Protein AF-A0A2M7DQ20-F1 (afdb_monomer)

Nearest PDB structures (foldseek):
  7ttw-assembly1_L  TM=8.457E-01  e=3.439E-21  Staphylococcus aureus
  7oic-assembly1_E  TM=9.222E-01  e=1.335E-16  Homo sapiens
  7nqh-assembly1_BE  TM=9.007E-01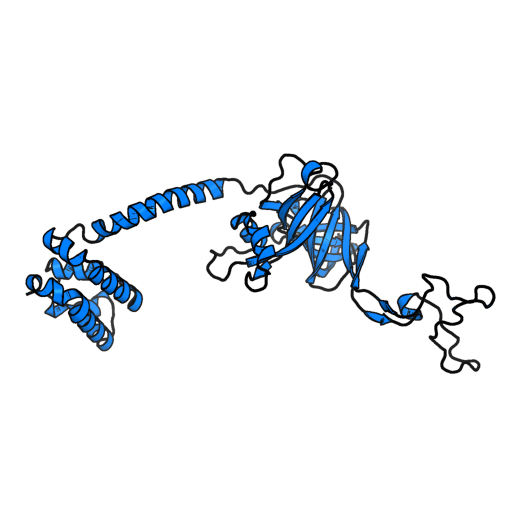  e=4.485E-17  Sus scrofa
  6ydp-assembly1_BE  TM=8.427E-01  e=3.177E-17  Sus scrofa
  4ce4-assembly1_E  TM=8.792E-01  e=5.328E-17  Sus scrofa domesticus

Organism: NCBI:txid1974560

Foldseek 3Di:
DAKWKWFWAAWDWDDDDPDIFIWTKIQTWQKFFLDFDDCVPRVAGKTKIFAEKDFPVVDDPVVVVSRVVADLVLQCVGHPDPDDPPDGRIGTDDIDMDGDPDDDPPDDGSWTFFLVQDDAFFWKKKKFFADWDFWFALCVAPVDQADDPDDPDDPGRRPPPDQDDPVVVDGDPPGRGIGTDTRDIDMDGGWTFHDADGVSRMTIIGDDHGDDGRTMMMMDGDDDTDIDDPPCPVVVVVVCVVVVVVVVVVCVVVVLQPLLVPDDPVVSVLCSPPQNVVLQVVLCVVVVDDVSVVVSCLLVVVDQLVCQLVCCCPVVVDDSVVSVVSNVSCVVRPCVSVVVSRD

pLDDT: mean 80.85, std 18.19, range [28.86, 97.88]

Mean predicted aligned error: 16.69 Å

Solvent-accessible surface area (backbone atoms only — not comparable to full-atom values): 19659 Å² total; per-residue (Å²): 92,26,70,50,48,28,30,33,56,51,77,51,73,46,74,60,84,95,43,79,43,52,24,26,39,25,43,27,39,40,24,26,30,62,42,78,42,42,51,89,86,67,73,42,42,31,41,29,36,26,37,54,69,33,54,48,92,81,51,58,68,70,60,52,62,63,51,64,79,31,49,70,65,38,48,37,64,35,56,74,53,100,58,77,96,79,75,72,65,60,39,69,58,41,77,49,75,45,79,45,98,73,81,66,88,86,71,55,70,30,29,34,37,48,49,79,44,60,59,78,63,40,57,27,34,40,33,14,44,27,57,65,64,51,74,31,53,33,41,80,69,70,66,48,88,49,48,66,82,57,92,86,57,70,100,45,43,66,50,81,72,85,76,67,60,72,90,78,73,56,68,62,86,90,62,93,62,61,41,76,35,60,57,47,82,42,71,50,69,79,30,37,30,73,45,77,41,65,96,78,18,34,38,29,31,48,44,89,71,59,36,52,72,68,33,63,32,43,39,37,31,77,52,70,66,49,68,52,71,77,61,61,66,61,50,52,56,44,49,53,44,49,56,47,39,60,50,41,57,58,40,53,72,47,53,72,67,59,81,55,66,92,54,59,70,75,56,47,62,61,54,64,34,72,68,42,50,49,46,51,51,54,51,24,68,74,67,74,47,74,55,66,65,52,54,50,36,41,70,70,63,77,37,57,75,90,45,48,50,58,51,39,35,72,79,66,69,45,55,74,70,57,27,52,53,50,46,52,51,42,44,72,62,53,39,66,88,49,39,90,76,70,114

InterPro domains:
  IPR000597 Large ribosomal subunit protein uL3 [PF00297] (115-198)
  IPR009000 Translation protein, beta-barrel domain superfamily [SSF50447] (4-221)
  IPR019926 Large ribosomal subunit protein uL3, conserved site [PS00474] (118-141)
  IPR019927 Large ribosomal subunit protein uL3, bacteria/organella [MF_01325_B] (1-223)
  IPR019927 Large ribosomal subunit protein uL3, bacteria/organella [PTHR11229] (4-220)
  IPR019927 Large ribosomal subunit protein uL3, bacteria/organella [TIGR03625] (4-219)

Structure (mmCIF, N/CA/C/O backbone):
data_AF-A0A2M7DQ20-F1
#
_entry.id   AF-A0A2M7DQ20-F1
#
loop_
_atom_site.group_PDB
_atom_site.id
_atom_site.type_symbol
_atom_site.label_atom_id
_atom_site.label_alt_id
_atom_site.label_comp_id
_atom_site.label_asym_id
_atom_site.label_entity_id
_atom_site.label_seq_id
_atom_site.pdbx_PDB_ins_code
_atom_site.Cartn_x
_atom_site.Cartn_y
_atom_site.Cartn_z
_atom_site.occupancy
_atom_site.B_iso_or_equiv
_atom_site.auth_seq_id
_atom_site.auth_comp_id
_atom_site.auth_asym_id
_atom_site.auth_atom_id
_atom_site.pdbx_PDB_model_num
ATOM 1 N N . MET A 1 1 ? -19.637 -4.670 -6.565 1.00 85.19 1 MET A N 1
ATOM 2 C CA . MET A 1 1 ? -18.161 -4.751 -6.592 1.00 85.19 1 MET A CA 1
ATOM 3 C C . MET A 1 1 ? -17.649 -5.253 -5.252 1.00 85.19 1 MET A C 1
ATOM 5 O O . MET A 1 1 ? -18.157 -4.828 -4.218 1.00 85.19 1 MET A O 1
ATOM 9 N N . LYS A 1 2 ? -16.642 -6.124 -5.272 1.00 90.56 2 LYS A N 1
ATOM 10 C CA . LYS A 1 2 ? -15.909 -6.599 -4.095 1.00 90.56 2 LYS A CA 1
ATOM 11 C C . LYS A 1 2 ? -14.721 -5.684 -3.846 1.00 90.56 2 LYS A C 1
ATOM 13 O O . LYS A 1 2 ? -14.037 -5.287 -4.789 1.00 90.56 2 LYS A O 1
ATOM 18 N N . PHE A 1 3 ? -14.429 -5.365 -2.595 1.00 93.75 3 PHE A N 1
ATOM 19 C CA . PHE A 1 3 ? -13.214 -4.632 -2.266 1.00 93.75 3 PHE A CA 1
ATOM 20 C C . PHE A 1 3 ? -12.762 -4.916 -0.843 1.00 93.75 3 PHE A C 1
ATOM 22 O O . PHE A 1 3 ? -13.567 -5.199 0.039 1.00 93.75 3 PHE A O 1
ATOM 29 N N . ILE A 1 4 ? -11.456 -4.824 -0.624 1.00 94.75 4 ILE A N 1
ATOM 30 C CA . ILE A 1 4 ? -10.850 -4.957 0.696 1.00 94.75 4 ILE A CA 1
ATOM 31 C C . ILE A 1 4 ? -9.545 -4.161 0.747 1.00 94.75 4 ILE A C 1
ATOM 33 O O . ILE A 1 4 ? -8.884 -3.925 -0.272 1.00 94.75 4 ILE A O 1
ATOM 37 N N . LEU A 1 5 ? -9.167 -3.726 1.945 1.00 95.69 5 LEU A N 1
ATOM 38 C CA . LEU A 1 5 ? -7.834 -3.193 2.195 1.00 95.69 5 LEU A CA 1
ATOM 39 C C . LEU A 1 5 ? -6.924 -4.307 2.691 1.00 95.69 5 LEU A C 1
ATOM 41 O O . LEU A 1 5 ? -7.331 -5.172 3.462 1.00 95.69 5 LEU A O 1
ATOM 45 N N . GLY A 1 6 ? -5.666 -4.252 2.274 1.00 95.00 6 GLY A N 1
ATOM 46 C CA . GLY A 1 6 ? -4.681 -5.212 2.735 1.00 95.00 6 GLY A CA 1
ATOM 47 C C . GLY A 1 6 ? -3.288 -4.635 2.874 1.00 95.00 6 GLY A C 1
ATOM 48 O O . GLY A 1 6 ? -2.990 -3.517 2.452 1.00 95.00 6 GLY A O 1
ATOM 49 N N . LYS A 1 7 ? -2.412 -5.422 3.482 1.00 95.38 7 LYS A N 1
ATOM 50 C CA . LYS A 1 7 ? -1.002 -5.130 3.674 1.00 95.38 7 LYS A CA 1
ATOM 51 C C . LYS A 1 7 ? -0.179 -6.166 2.929 1.00 95.38 7 LYS A C 1
ATOM 53 O O . LYS A 1 7 ? -0.305 -7.367 3.155 1.00 95.38 7 LYS A O 1
ATOM 58 N N . LYS A 1 8 ? 0.706 -5.699 2.052 1.00 96.00 8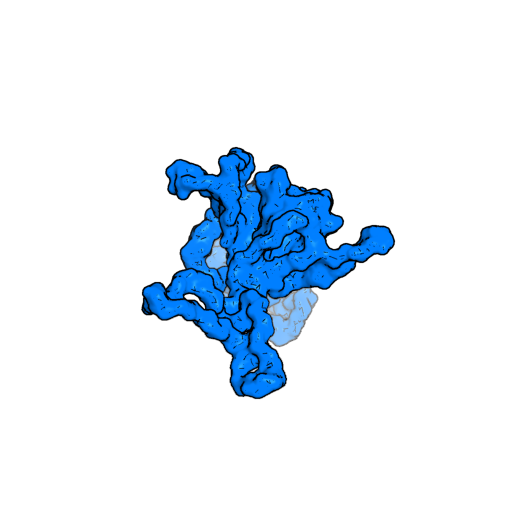 LYS A N 1
ATOM 59 C CA . LYS A 1 8 ? 1.651 -6.580 1.361 1.00 96.00 8 LYS A CA 1
ATOM 60 C C . LYS A 1 8 ? 2.590 -7.225 2.382 1.00 96.00 8 LYS A C 1
ATOM 62 O O . LYS A 1 8 ? 3.282 -6.490 3.082 1.00 96.00 8 LYS A O 1
ATOM 67 N N . ILE A 1 9 ? 2.668 -8.552 2.453 1.00 95.44 9 ILE A N 1
ATOM 68 C CA . ILE A 1 9 ? 3.650 -9.239 3.303 1.00 95.44 9 ILE A CA 1
ATOM 69 C C . ILE A 1 9 ? 4.880 -9.547 2.457 1.00 95.44 9 ILE A C 1
ATOM 71 O O . ILE A 1 9 ? 5.843 -8.789 2.468 1.00 95.44 9 ILE A O 1
ATOM 75 N N . GLU A 1 10 ? 4.859 -10.617 1.679 1.00 94.81 10 GLU A N 1
ATOM 76 C CA . GLU A 1 10 ? 6.021 -11.078 0.923 1.00 94.81 10 GLU A CA 1
ATOM 77 C C . GLU A 1 10 ? 5.604 -11.837 -0.326 1.00 94.81 10 GLU A C 1
ATOM 79 O O . GLU A 1 10 ? 4.416 -12.035 -0.577 1.00 94.81 10 GLU A O 1
ATOM 84 N N . MET A 1 11 ? 6.588 -12.192 -1.145 1.00 96.25 11 MET A N 1
ATOM 85 C CA . MET A 1 11 ? 6.371 -13.045 -2.303 1.00 96.25 11 MET A CA 1
ATOM 86 C C . MET A 1 11 ? 6.798 -14.462 -1.952 1.00 96.25 11 MET A C 1
ATOM 88 O O . MET A 1 11 ? 7.801 -14.655 -1.272 1.00 96.25 11 MET A O 1
ATOM 92 N N . ALA A 1 12 ? 6.016 -15.423 -2.411 1.00 95.25 12 ALA A N 1
ATOM 93 C CA . ALA A 1 12 ? 6.249 -16.842 -2.242 1.00 95.25 12 ALA A CA 1
ATOM 94 C C . ALA A 1 12 ? 5.927 -17.551 -3.561 1.00 95.25 12 ALA A C 1
ATOM 96 O O . ALA A 1 12 ? 5.485 -16.931 -4.532 1.00 95.25 12 ALA A O 1
ATOM 97 N N . GLN A 1 13 ? 6.130 -18.858 -3.585 1.00 94.88 13 GLN A N 1
ATOM 98 C CA . GLN A 1 13 ? 5.698 -19.713 -4.677 1.00 94.88 13 GLN A CA 1
ATOM 99 C C . GLN A 1 13 ? 4.769 -20.791 -4.129 1.00 94.88 13 GLN A C 1
ATOM 101 O O . GLN A 1 13 ? 4.987 -21.291 -3.028 1.00 94.88 13 GLN A O 1
ATOM 106 N N . ILE A 1 14 ? 3.721 -21.112 -4.880 1.00 94.06 14 ILE A N 1
ATOM 107 C CA . ILE A 1 14 ? 2.795 -22.200 -4.565 1.00 94.06 14 ILE A CA 1
ATOM 108 C C . ILE A 1 14 ? 2.839 -23.186 -5.725 1.00 94.06 14 ILE A C 1
ATOM 110 O O . ILE A 1 14 ? 2.734 -22.785 -6.887 1.00 94.06 14 ILE A O 1
ATOM 114 N N . TRP A 1 15 ? 2.997 -24.464 -5.395 1.00 93.81 15 TRP A N 1
ATOM 115 C CA . TRP A 1 15 ? 2.896 -25.564 -6.344 1.00 93.81 15 TRP A CA 1
ATOM 116 C C . TRP A 1 15 ? 1.423 -25.899 -6.592 1.00 93.81 15 TRP A C 1
ATOM 118 O O . TRP A 1 15 ? 0.644 -26.047 -5.652 1.00 93.81 15 TRP A O 1
ATOM 128 N N . GLN A 1 16 ? 1.037 -25.989 -7.861 1.00 88.81 16 GLN A N 1
ATOM 129 C CA . GLN A 1 16 ? -0.269 -26.455 -8.322 1.00 88.81 16 GLN A CA 1
ATOM 130 C C . GLN A 1 16 ? -0.031 -27.667 -9.224 1.00 88.81 16 GLN A C 1
ATOM 132 O O . GLN A 1 16 ? 0.130 -27.516 -10.438 1.00 88.81 16 GLN A O 1
ATOM 137 N N . GLY A 1 17 ? 0.070 -28.851 -8.613 1.00 90.44 17 GLY A N 1
ATOM 138 C CA . GLY A 1 17 ? 0.589 -30.039 -9.294 1.00 90.44 17 GLY A CA 1
ATOM 139 C C . GLY A 1 17 ? 1.993 -29.759 -9.831 1.00 90.44 17 GLY A C 1
ATOM 140 O O . GLY A 1 17 ? 2.853 -29.281 -9.093 1.00 90.44 17 GLY A O 1
ATOM 141 N N . ASP A 1 18 ? 2.179 -29.938 -11.136 1.00 92.38 18 ASP A N 1
ATOM 142 C CA . ASP A 1 18 ? 3.481 -29.792 -11.802 1.00 92.38 18 ASP A CA 1
ATOM 143 C C . ASP A 1 18 ? 3.873 -28.337 -12.120 1.00 92.38 18 ASP A C 1
ATOM 145 O O . ASP A 1 18 ? 4.954 -28.073 -12.646 1.00 92.38 18 ASP A O 1
ATOM 149 N N . LYS A 1 19 ? 2.998 -27.358 -11.844 1.00 93.38 19 LYS A N 1
ATOM 150 C CA . LYS A 1 19 ? 3.243 -25.941 -12.162 1.00 93.38 19 LYS A CA 1
ATOM 151 C C . LYS A 1 19 ? 3.550 -25.132 -10.907 1.00 93.38 19 LYS A C 1
ATOM 153 O O . LYS A 1 19 ? 2.818 -25.184 -9.921 1.00 93.38 19 LYS A O 1
ATOM 158 N N . VAL A 1 20 ? 4.575 -24.284 -10.987 1.00 93.50 20 VAL A N 1
ATOM 159 C CA . VAL A 1 20 ? 4.908 -23.305 -9.941 1.00 93.50 20 VAL A CA 1
ATOM 160 C C . VAL A 1 20 ? 4.276 -21.958 -10.268 1.00 93.50 20 VAL A C 1
ATOM 162 O O . VAL A 1 20 ? 4.543 -21.366 -11.315 1.00 93.50 20 VAL A O 1
ATOM 165 N N . ALA A 1 21 ? 3.465 -21.432 -9.353 1.00 94.06 21 ALA A N 1
ATOM 166 C CA . ALA A 1 21 ? 2.914 -20.091 -9.462 1.00 94.06 21 ALA A CA 1
ATOM 167 C C . ALA A 1 21 ? 3.583 -19.140 -8.461 1.00 94.06 21 ALA A C 1
ATOM 169 O O . ALA A 1 21 ? 3.496 -19.328 -7.247 1.00 94.06 21 ALA A O 1
ATOM 170 N N . ALA A 1 22 ? 4.205 -18.073 -8.969 1.00 96.38 22 ALA A N 1
ATOM 171 C CA . ALA A 1 22 ? 4.677 -16.972 -8.135 1.00 96.38 22 ALA A CA 1
ATOM 172 C C . ALA A 1 22 ? 3.478 -16.194 -7.577 1.00 96.38 22 ALA A C 1
ATOM 174 O O . ALA A 1 22 ? 2.619 -15.730 -8.336 1.00 96.38 22 ALA A O 1
ATOM 175 N N . VAL A 1 23 ? 3.433 -16.025 -6.259 1.00 96.94 23 VAL A N 1
ATOM 176 C CA . VAL A 1 23 ? 2.339 -15.365 -5.545 1.00 96.94 23 VAL A CA 1
ATOM 177 C C . VAL A 1 23 ? 2.851 -14.272 -4.622 1.00 96.94 23 VAL A C 1
ATOM 179 O O . VAL A 1 23 ? 3.935 -14.357 -4.050 1.00 96.94 23 VAL A O 1
ATOM 182 N N . THR A 1 24 ? 2.043 -13.236 -4.436 1.00 97.69 24 THR A N 1
ATOM 183 C CA . THR A 1 24 ? 2.213 -12.264 -3.361 1.00 97.69 24 THR A CA 1
ATOM 184 C C . THR A 1 24 ? 1.224 -12.585 -2.247 1.00 97.69 24 THR A C 1
ATOM 186 O O . THR A 1 24 ? 0.013 -12.594 -2.471 1.00 97.69 24 THR A O 1
ATOM 189 N N . LYS A 1 25 ? 1.751 -12.800 -1.041 1.00 96.81 25 LYS A N 1
ATOM 190 C CA . LYS A 1 25 ? 0.989 -12.954 0.197 1.00 96.81 25 LYS A CA 1
ATOM 191 C C . LYS A 1 25 ? 0.558 -11.577 0.706 1.00 96.81 25 LYS A C 1
ATOM 193 O O . LYS A 1 25 ? 1.397 -10.693 0.930 1.00 96.81 25 LYS A O 1
ATOM 198 N N . VAL A 1 26 ? -0.744 -11.386 0.884 1.00 96.62 26 VAL A N 1
ATOM 199 C CA . VAL A 1 26 ? -1.349 -10.137 1.360 1.00 96.62 26 VAL A CA 1
ATOM 200 C C . VAL A 1 26 ? -2.232 -10.430 2.564 1.00 96.62 26 VAL A C 1
ATOM 202 O O . VAL A 1 26 ? -3.131 -11.252 2.480 1.00 96.62 26 VAL A O 1
ATOM 205 N N . GLU A 1 27 ? -1.990 -9.739 3.672 1.00 94.50 27 GLU A N 1
ATOM 206 C CA . GLU A 1 27 ? -2.887 -9.717 4.834 1.00 94.50 27 GLU A CA 1
ATOM 207 C C . GLU A 1 27 ? -4.046 -8.780 4.504 1.00 94.50 27 GLU A C 1
ATOM 209 O O . GLU A 1 27 ? -3.846 -7.568 4.422 1.00 94.50 27 GLU A O 1
ATOM 214 N N . ALA A 1 28 ? -5.220 -9.328 4.214 1.00 89.12 28 ALA A N 1
ATOM 215 C CA . ALA A 1 28 ? -6.379 -8.577 3.758 1.00 89.12 28 ALA A CA 1
ATOM 216 C C . ALA A 1 28 ? -7.492 -8.675 4.801 1.00 89.12 28 ALA A C 1
ATOM 218 O O . ALA A 1 28 ? -8.107 -9.715 4.971 1.00 89.12 28 ALA A O 1
ATOM 219 N N . GLY A 1 29 ? -7.771 -7.572 5.489 1.00 80.12 29 GLY A N 1
ATOM 220 C CA . GLY A 1 29 ? -8.761 -7.554 6.561 1.00 80.12 29 GLY A CA 1
ATOM 221 C C . GLY A 1 29 ? -8.278 -8.118 7.909 1.00 80.12 29 GLY A C 1
ATOM 222 O O . GLY A 1 29 ? -7.124 -8.531 8.030 1.00 80.12 29 GLY A O 1
ATOM 223 N N . PRO A 1 30 ? -9.132 -8.042 8.944 1.00 88.31 30 PRO A N 1
ATOM 224 C CA . PRO A 1 30 ? -10.525 -7.590 8.878 1.00 88.31 30 PRO A CA 1
ATOM 225 C C . PRO A 1 30 ? -10.624 -6.075 8.624 1.00 88.31 30 PRO A C 1
ATOM 227 O O . PRO A 1 30 ? -9.860 -5.283 9.180 1.00 88.31 30 PRO A O 1
ATOM 230 N N . CYS A 1 31 ? -11.531 -5.656 7.737 1.00 91.38 31 CYS A N 1
ATOM 231 C CA . CYS A 1 31 ? -11.778 -4.242 7.426 1.00 91.38 31 CYS A CA 1
ATOM 232 C C . CYS A 1 31 ? -13.134 -3.806 7.979 1.00 91.38 31 CYS A C 1
ATOM 234 O O . CYS A 1 31 ? -14.116 -4.507 7.786 1.00 91.38 31 CYS A O 1
ATOM 236 N N . VAL A 1 32 ? -13.215 -2.633 8.607 1.00 91.06 32 VAL A N 1
ATOM 237 C CA . VAL A 1 32 ? -14.469 -2.132 9.205 1.00 91.06 32 VAL A CA 1
ATOM 238 C C . VAL A 1 32 ? -15.054 -1.013 8.366 1.00 91.06 32 VAL A C 1
ATOM 240 O O . VAL A 1 32 ? -14.325 -0.110 7.948 1.00 91.06 32 VAL A O 1
ATOM 243 N N . ILE A 1 33 ? -16.369 -1.028 8.165 1.00 91.38 33 ILE A N 1
ATOM 244 C CA . ILE A 1 33 ? -17.093 0.074 7.527 1.00 91.38 33 ILE A CA 1
ATOM 245 C C . ILE A 1 33 ? -17.149 1.263 8.492 1.00 91.38 33 ILE A C 1
ATOM 247 O O . ILE A 1 33 ? -17.784 1.207 9.542 1.00 91.38 33 ILE A O 1
ATOM 251 N N . ALA A 1 34 ? -16.473 2.352 8.129 1.00 90.19 34 ALA A N 1
ATOM 252 C CA . ALA A 1 34 ? -16.368 3.563 8.937 1.00 90.19 34 ALA A CA 1
ATOM 253 C C . ALA A 1 34 ? -17.489 4.569 8.653 1.00 90.19 34 ALA A C 1
ATOM 255 O O . ALA A 1 34 ? -17.992 5.221 9.565 1.00 90.19 34 ALA A O 1
ATOM 256 N N . GLN A 1 35 ? -17.870 4.710 7.386 1.00 90.94 35 GLN A N 1
ATOM 257 C CA . GLN A 1 35 ? -18.924 5.622 6.956 1.00 90.94 35 GLN A CA 1
ATOM 258 C C . GLN A 1 35 ? -19.516 5.138 5.635 1.00 90.94 35 GLN A C 1
ATOM 260 O O . GLN A 1 35 ? -18.793 4.673 4.753 1.00 90.94 35 GLN A O 1
ATOM 265 N N . ILE A 1 36 ? -20.824 5.314 5.488 1.00 91.50 36 ILE A N 1
ATOM 266 C CA . ILE A 1 36 ? -21.546 5.134 4.230 1.00 91.50 36 ILE A CA 1
ATOM 267 C C . ILE A 1 36 ? -21.959 6.528 3.752 1.00 91.50 36 ILE A C 1
ATOM 269 O O . ILE A 1 36 ? -22.560 7.284 4.517 1.00 91.50 36 ILE A O 1
ATOM 273 N N . LYS A 1 37 ? -21.572 6.882 2.526 1.00 90.31 37 LYS A N 1
ATOM 274 C CA . LYS A 1 37 ? -21.869 8.167 1.883 1.00 90.31 37 LYS A CA 1
ATOM 275 C C . LYS A 1 37 ? -22.965 7.990 0.846 1.00 90.31 37 LYS A C 1
ATOM 277 O O . LYS A 1 37 ? -22.915 7.034 0.076 1.00 90.31 37 LYS A O 1
ATOM 282 N N . GLY A 1 38 ? -23.930 8.904 0.829 1.00 89.75 38 GLY A N 1
ATOM 283 C CA . GLY A 1 38 ? -25.083 8.851 -0.074 1.00 89.75 38 GLY A CA 1
ATOM 284 C C . GLY A 1 38 ? -25.169 10.071 -0.988 1.00 89.75 38 GLY A C 1
ATOM 285 O O . GLY A 1 38 ? -24.666 11.143 -0.651 1.00 89.75 38 GLY A O 1
ATOM 286 N N . LYS A 1 39 ? -25.875 9.938 -2.122 1.00 87.75 39 LYS A N 1
ATOM 287 C CA . LYS A 1 39 ? -25.989 11.007 -3.137 1.00 87.75 39 LYS A CA 1
ATOM 288 C C . LYS A 1 39 ? -26.538 12.323 -2.581 1.00 87.75 39 LYS A C 1
ATOM 290 O O . LYS A 1 39 ? -26.046 13.379 -2.952 1.00 87.75 39 LYS A O 1
ATOM 295 N N . THR A 1 40 ? -27.518 12.270 -1.680 1.00 88.31 40 THR A N 1
ATOM 296 C CA . THR A 1 40 ? -28.212 13.466 -1.171 1.00 88.31 40 THR A CA 1
ATOM 297 C C . THR A 1 40 ? -27.347 14.342 -0.267 1.00 88.31 40 THR A C 1
ATOM 299 O O . THR A 1 40 ? -27.425 15.560 -0.363 1.00 88.31 40 THR A O 1
ATOM 302 N N . LYS A 1 41 ? -26.527 13.747 0.610 1.00 89.38 41 LYS A N 1
ATOM 303 C CA . LYS A 1 41 ? -25.683 14.493 1.563 1.00 89.38 41 LYS A CA 1
ATOM 304 C C . LYS A 1 41 ? -24.270 14.744 1.044 1.00 89.38 41 LYS A C 1
ATOM 306 O O . LYS A 1 41 ? -23.714 15.802 1.310 1.00 89.38 41 LYS A O 1
ATOM 311 N N . ASP A 1 42 ? -23.691 13.776 0.334 1.00 89.50 42 ASP A N 1
ATOM 312 C CA . ASP A 1 42 ? -22.274 13.785 -0.048 1.00 89.50 42 ASP A CA 1
ATOM 313 C C . ASP A 1 42 ? -22.050 14.017 -1.557 1.00 89.50 42 ASP A C 1
ATOM 315 O O . ASP A 1 42 ? -20.912 14.194 -1.987 1.00 89.50 42 ASP A O 1
ATOM 319 N N . GLY A 1 43 ? -23.107 13.996 -2.379 1.00 90.62 43 GLY A N 1
ATOM 320 C CA . GLY A 1 43 ? -23.036 14.177 -3.837 1.00 90.62 43 GLY A CA 1
ATOM 321 C C . GLY A 1 43 ? -22.613 12.932 -4.629 1.00 90.62 43 GLY A C 1
ATOM 322 O O . GLY A 1 43 ? -22.625 12.951 -5.857 1.00 90.62 43 GLY A O 1
ATOM 323 N N . TYR A 1 44 ? -22.245 11.836 -3.958 1.00 92.12 44 TYR A N 1
ATOM 324 C CA . TYR A 1 44 ? -21.895 10.555 -4.581 1.00 92.12 44 TYR A CA 1
ATOM 325 C C . TYR A 1 44 ? -22.104 9.384 -3.616 1.00 92.12 44 TYR A C 1
ATOM 327 O O . TYR A 1 44 ? -22.175 9.565 -2.401 1.00 92.12 44 TYR A O 1
ATOM 335 N N . GLU A 1 45 ? -22.177 8.171 -4.163 1.00 91.25 45 GLU A N 1
ATOM 336 C CA . GLU A 1 45 ? -22.247 6.940 -3.373 1.00 91.25 45 GLU A CA 1
ATOM 337 C C . GLU A 1 45 ? -20.856 6.347 -3.176 1.00 91.25 45 GLU A C 1
ATOM 339 O O . GLU A 1 45 ? -20.101 6.096 -4.123 1.00 91.25 45 GLU A O 1
ATOM 344 N N . ALA A 1 46 ? -20.491 6.148 -1.913 1.00 92.25 46 ALA A N 1
ATOM 345 C CA . ALA A 1 46 ? -19.237 5.513 -1.557 1.00 92.25 46 ALA A CA 1
ATOM 346 C C . ALA A 1 46 ? -19.285 4.906 -0.164 1.00 92.25 46 ALA A C 1
ATOM 348 O O . ALA A 1 46 ? -20.020 5.339 0.723 1.00 92.25 46 ALA A O 1
ATOM 349 N N . MET A 1 47 ? -18.406 3.937 0.043 1.00 92.25 47 MET A N 1
ATOM 350 C CA . MET A 1 47 ? -18.159 3.340 1.339 1.00 92.25 47 MET A CA 1
ATOM 351 C C . MET A 1 47 ? -16.742 3.653 1.784 1.00 92.25 47 MET A C 1
ATOM 353 O O . MET A 1 47 ? -15.773 3.389 1.069 1.00 92.25 47 MET A O 1
ATOM 357 N N . GLN A 1 48 ? -16.620 4.208 2.982 1.00 93.12 48 GLN A N 1
ATOM 358 C CA . GLN A 1 48 ? -15.342 4.377 3.645 1.00 93.12 48 GLN A CA 1
ATOM 359 C C . GLN A 1 48 ? -15.081 3.165 4.532 1.00 93.12 48 GLN A C 1
ATOM 361 O O . GLN A 1 48 ? -15.852 2.885 5.448 1.00 93.12 48 GLN A O 1
ATOM 366 N N . ILE A 1 49 ? -13.966 2.484 4.293 1.00 92.75 49 ILE A N 1
ATOM 367 C CA . ILE A 1 49 ? -13.508 1.360 5.106 1.00 92.75 49 ILE A CA 1
ATOM 368 C C . ILE A 1 49 ? -12.178 1.667 5.772 1.00 92.75 49 ILE A C 1
ATOM 370 O O . ILE A 1 49 ? -11.340 2.408 5.241 1.00 92.75 49 ILE A O 1
ATOM 374 N N . GLY A 1 50 ? -11.997 1.094 6.957 1.00 91.62 50 GLY A N 1
ATOM 375 C CA . GLY A 1 50 ? -10.794 1.230 7.751 1.00 91.62 50 GLY A CA 1
ATOM 376 C C . GLY A 1 50 ? -10.047 -0.078 7.954 1.00 91.62 50 GLY A C 1
ATOM 377 O O . GLY A 1 50 ? -10.646 -1.146 8.040 1.00 91.62 50 GLY A O 1
ATOM 378 N N . PHE A 1 51 ? -8.720 0.029 8.026 1.00 91.12 51 PHE A N 1
ATOM 379 C CA . PHE A 1 51 ? -7.815 -1.112 8.133 1.00 91.12 51 PHE A CA 1
ATOM 380 C C . PHE A 1 51 ? -6.567 -0.796 8.965 1.00 91.12 51 PHE A C 1
ATOM 382 O O . PHE A 1 51 ? -6.009 0.310 8.910 1.00 91.12 51 PHE A O 1
ATOM 389 N N . GLY A 1 52 ? -6.097 -1.814 9.687 1.00 87.25 52 GLY A N 1
ATOM 390 C CA . GLY A 1 52 ? -4.882 -1.796 10.493 1.00 87.25 52 GLY A CA 1
ATOM 391 C C . GLY A 1 52 ? -5.021 -1.038 11.813 1.00 87.25 52 GLY A C 1
ATOM 392 O O . GLY A 1 52 ? -5.919 -0.222 11.998 1.00 87.25 52 GLY A O 1
ATOM 393 N N . ALA A 1 53 ? -4.077 -1.270 12.724 1.00 85.88 53 ALA A N 1
ATOM 394 C CA . ALA A 1 53 ? -4.099 -0.704 14.070 1.00 85.88 53 ALA A CA 1
ATOM 395 C C . ALA A 1 53 ? -3.124 0.471 14.242 1.00 85.88 53 ALA A C 1
ATOM 397 O O . ALA A 1 53 ? -1.977 0.435 13.779 1.00 85.88 53 ALA A O 1
ATOM 398 N N . LYS A 1 54 ? -3.552 1.505 14.968 1.00 85.50 54 LYS A N 1
ATOM 399 C CA . LYS A 1 54 ? -2.714 2.622 15.418 1.00 85.50 54 LYS A CA 1
ATOM 400 C C . LYS A 1 54 ? -3.112 3.028 16.839 1.00 85.50 54 LYS A C 1
ATOM 402 O O . LYS A 1 54 ? -4.293 3.120 17.153 1.00 85.50 54 LYS A O 1
ATOM 407 N N . LYS A 1 55 ? -2.123 3.260 17.712 1.00 83.94 55 LYS A N 1
ATOM 408 C CA . LYS A 1 55 ? -2.363 3.718 19.094 1.00 83.94 55 LYS A CA 1
ATOM 409 C C . LYS A 1 55 ? -3.074 5.073 19.073 1.00 83.94 55 LYS A C 1
ATOM 411 O O . LYS A 1 55 ? -2.657 5.943 18.308 1.00 83.94 55 LYS A O 1
ATOM 416 N N . GLU A 1 56 ? -4.075 5.264 19.930 1.00 82.69 56 GLU A N 1
ATOM 417 C CA . GLU A 1 56 ? -4.879 6.494 19.987 1.00 82.69 56 GLU A CA 1
ATOM 418 C C . GLU A 1 56 ? -4.019 7.756 20.138 1.00 82.69 56 GLU A C 1
ATOM 420 O O . GLU A 1 56 ? -4.228 8.720 19.408 1.00 82.69 56 GLU A O 1
ATOM 425 N N . LYS A 1 57 ? -2.962 7.712 20.964 1.00 83.56 57 LYS A N 1
ATOM 426 C CA . LYS A 1 57 ? -2.021 8.835 21.140 1.00 83.56 57 LYS A CA 1
ATOM 427 C C . LYS A 1 57 ? -1.335 9.313 19.851 1.00 83.56 57 LYS A C 1
ATOM 429 O O . LYS A 1 57 ? -0.887 10.448 19.778 1.00 83.56 57 LYS A O 1
ATOM 434 N N . ASN A 1 58 ? -1.255 8.458 18.828 1.00 85.94 58 ASN A N 1
ATOM 435 C CA . ASN A 1 58 ? -0.645 8.787 17.537 1.00 85.94 58 ASN A CA 1
ATOM 436 C C . ASN A 1 58 ? -1.691 9.233 16.493 1.00 85.94 58 ASN A C 1
ATOM 438 O O . ASN A 1 58 ? -1.377 9.319 15.299 1.00 85.94 58 ASN A O 1
ATOM 442 N N . ILE A 1 59 ? -2.945 9.441 16.897 1.00 87.06 59 ILE A N 1
ATOM 443 C CA . ILE A 1 59 ? -4.053 9.848 16.032 1.00 87.06 59 ILE A CA 1
ATOM 444 C C . ILE A 1 59 ? -4.507 11.246 16.433 1.00 87.06 59 ILE A C 1
ATOM 446 O O . ILE A 1 59 ? -4.609 11.579 17.609 1.00 87.06 59 ILE A O 1
ATOM 450 N N . LYS A 1 60 ? -4.784 12.084 15.432 1.00 90.62 60 LYS A N 1
ATOM 451 C CA . LYS A 1 60 ? -5.246 13.451 15.672 1.00 90.62 60 LYS A CA 1
ATOM 452 C C . LYS A 1 60 ? -6.674 13.430 16.232 1.00 90.62 60 LYS A C 1
ATOM 454 O O . LYS A 1 60 ? -7.507 12.654 15.764 1.00 90.62 60 LYS A O 1
ATOM 459 N N . LYS A 1 61 ? -6.989 14.339 17.162 1.00 88.44 61 LYS A N 1
ATOM 460 C CA . LYS A 1 61 ? -8.314 14.443 17.810 1.00 88.44 61 LYS A CA 1
ATOM 461 C C . LYS A 1 61 ? -9.512 14.428 16.831 1.00 88.44 61 LYS A C 1
ATOM 463 O O . LYS A 1 61 ? -10.455 13.691 17.110 1.00 88.44 61 LYS A O 1
ATOM 468 N N . PRO A 1 62 ? -9.491 15.119 15.668 1.00 90.56 62 PRO A N 1
ATOM 469 C CA . PRO A 1 62 ? -10.608 15.067 14.715 1.00 90.56 62 PRO A CA 1
ATOM 470 C C . PRO A 1 62 ? -10.850 13.671 14.129 1.00 90.56 62 PRO A C 1
ATOM 472 O O . PRO A 1 62 ? -11.991 13.255 13.957 1.00 90.56 62 PRO A O 1
ATOM 475 N N . GLN A 1 63 ? -9.781 12.911 13.876 1.00 87.00 63 GLN A N 1
ATOM 476 C CA . GLN A 1 63 ? -9.892 11.540 13.372 1.00 87.00 63 GLN A CA 1
ATOM 477 C C . GLN A 1 63 ? -10.480 10.613 14.441 1.00 87.00 63 GLN A C 1
ATOM 479 O O . GLN A 1 63 ? -11.293 9.753 14.120 1.00 87.00 63 GLN A O 1
ATOM 484 N N . ILE A 1 64 ? -10.109 10.815 15.711 1.00 84.62 64 ILE A N 1
ATOM 485 C CA . ILE A 1 64 ? -10.722 10.103 16.839 1.00 84.62 64 ILE A CA 1
ATOM 486 C C . ILE A 1 64 ? -12.219 10.417 16.885 1.00 84.62 64 ILE A C 1
ATOM 488 O O . ILE A 1 64 ? -13.020 9.494 16.933 1.00 84.62 64 ILE A O 1
ATOM 492 N N . GLY A 1 65 ? -12.599 11.696 16.797 1.00 86.06 65 GLY A N 1
ATOM 493 C CA . GLY A 1 65 ? -13.999 12.125 16.751 1.00 86.06 65 GLY A CA 1
ATOM 494 C C . GLY A 1 65 ? -14.799 11.468 15.623 1.00 86.06 65 GLY A C 1
ATOM 495 O O . GLY A 1 65 ? -15.902 10.989 15.867 1.00 86.06 65 GLY A O 1
ATOM 496 N N . HIS A 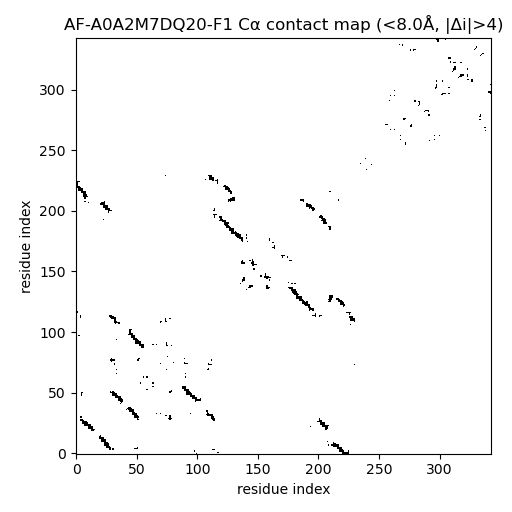1 66 ? -14.219 11.370 14.424 1.00 86.19 66 HIS A N 1
ATOM 497 C CA . HIS A 1 66 ? -14.829 10.672 13.286 1.00 86.19 66 HIS A CA 1
ATOM 498 C C . HIS A 1 66 ? -15.076 9.185 13.575 1.00 86.19 66 HIS A C 1
ATOM 500 O O . HIS A 1 66 ? -16.154 8.664 13.307 1.00 86.19 66 HIS A O 1
ATOM 506 N N . MET A 1 67 ? -14.100 8.513 14.190 1.00 83.56 67 MET A N 1
ATOM 507 C CA . MET A 1 67 ? -14.177 7.082 14.497 1.00 83.56 67 MET A CA 1
ATOM 508 C C . MET A 1 67 ? -15.040 6.748 15.721 1.00 83.56 67 MET A C 1
ATOM 510 O O . MET A 1 67 ? -15.412 5.592 15.874 1.00 83.56 67 MET A O 1
ATOM 514 N N . LYS A 1 68 ? -15.417 7.722 16.567 1.00 79.31 68 LYS A N 1
ATOM 515 C CA . LYS A 1 68 ? -16.288 7.484 17.741 1.00 79.31 68 LYS A CA 1
ATOM 516 C C . LYS A 1 68 ? -17.659 6.907 17.381 1.00 79.31 68 LYS A C 1
ATOM 518 O O . LYS A 1 68 ? -18.280 6.272 18.222 1.00 79.31 68 LYS A O 1
ATOM 523 N N . LYS A 1 69 ? -18.141 7.160 16.159 1.00 74.50 69 LYS A N 1
ATOM 524 C CA . LYS A 1 69 ? -19.429 6.645 15.664 1.00 74.50 69 LYS A CA 1
ATOM 525 C C . LYS A 1 69 ? -19.389 5.144 15.357 1.00 74.50 69 LYS A C 1
ATOM 527 O O . LYS A 1 69 ? -20.437 4.523 15.235 1.00 74.50 69 LYS A O 1
ATOM 532 N N . ILE A 1 70 ? -18.192 4.582 15.206 1.00 78.75 70 ILE A N 1
ATOM 533 C CA . ILE A 1 70 ? -17.965 3.160 14.958 1.00 78.75 70 ILE A CA 1
ATOM 534 C C . ILE A 1 70 ? -17.915 2.463 16.318 1.00 78.75 70 ILE A C 1
ATOM 536 O O . ILE A 1 70 ? -17.279 2.969 17.245 1.00 78.75 70 ILE A O 1
ATOM 540 N N . SER A 1 71 ? -18.565 1.305 16.454 1.00 66.50 71 SER A N 1
ATOM 541 C CA . SER A 1 71 ? -18.532 0.567 17.716 1.00 66.50 71 SER A CA 1
ATOM 542 C C . SER A 1 71 ? -17.093 0.179 18.081 1.00 66.50 71 SER A C 1
ATOM 544 O O . SER A 1 71 ? -16.302 -0.277 17.251 1.00 66.50 71 SER A O 1
ATOM 546 N N . THR A 1 72 ? -16.740 0.351 19.355 1.00 65.94 72 THR A N 1
ATOM 547 C CA . THR A 1 72 ? -15.437 -0.061 19.903 1.00 65.94 72 THR A CA 1
ATOM 548 C C . THR A 1 72 ? -15.193 -1.556 19.706 1.00 65.94 72 THR A C 1
ATOM 550 O O . THR A 1 72 ? -14.056 -1.957 19.464 1.00 65.94 72 THR A O 1
ATOM 553 N N . GLN A 1 73 ? -16.259 -2.363 19.729 1.00 61.06 73 GLN A N 1
ATOM 554 C CA . GLN A 1 73 ? -16.234 -3.789 19.403 1.00 61.06 73 GLN A CA 1
ATOM 555 C C . GLN A 1 73 ? -15.806 -4.063 17.955 1.00 61.06 73 GLN A C 1
ATOM 557 O O . GLN A 1 73 ? -14.945 -4.913 17.743 1.00 61.06 73 GLN A O 1
ATOM 562 N N . ALA A 1 74 ? -16.344 -3.327 16.973 1.00 60.12 74 ALA A N 1
ATOM 563 C CA . ALA A 1 74 ? -15.955 -3.474 15.568 1.00 60.12 74 ALA A CA 1
ATOM 564 C C . ALA A 1 74 ? -14.487 -3.097 15.345 1.00 60.12 74 ALA A C 1
ATOM 566 O O . ALA A 1 74 ? -13.764 -3.746 14.596 1.00 60.12 74 ALA A O 1
ATOM 567 N N . ILE A 1 75 ? -14.009 -2.061 16.035 1.00 66.44 75 ILE A N 1
ATOM 568 C CA . ILE A 1 75 ? -12.597 -1.670 15.980 1.00 66.44 75 ILE A CA 1
ATOM 569 C C . ILE A 1 75 ? -11.712 -2.753 16.622 1.00 66.44 75 ILE A C 1
ATOM 571 O O . ILE A 1 75 ? -10.638 -3.052 16.103 1.00 66.44 75 ILE A O 1
ATOM 575 N N . ALA A 1 76 ? -12.151 -3.362 17.726 1.00 64.00 76 ALA A N 1
ATOM 576 C CA . ALA A 1 76 ? -11.404 -4.412 18.414 1.00 64.00 76 ALA A CA 1
ATOM 577 C C . ALA A 1 76 ? -11.302 -5.706 17.588 1.00 64.00 76 ALA A C 1
ATOM 579 O O . ALA A 1 76 ? -10.209 -6.272 17.487 1.00 64.00 76 ALA A O 1
ATOM 580 N N . SER A 1 77 ? -12.396 -6.134 16.949 1.00 58.88 77 SER A N 1
ATOM 581 C CA . SER A 1 77 ? -12.409 -7.313 16.073 1.00 58.88 77 SER A CA 1
ATOM 582 C C . SER A 1 77 ? -11.510 -7.126 14.848 1.00 58.88 77 SER A C 1
ATOM 584 O O . SER A 1 77 ? -10.762 -8.038 14.506 1.00 58.88 77 SER A O 1
ATOM 586 N N . ALA A 1 78 ? -11.465 -5.923 14.263 1.00 60.69 78 ALA A N 1
ATOM 587 C CA . ALA A 1 78 ? -10.567 -5.614 13.143 1.00 60.69 78 ALA A CA 1
ATOM 588 C C . ALA A 1 78 ? -9.075 -5.616 13.493 1.00 60.69 78 ALA A C 1
ATOM 590 O O . ALA A 1 78 ? -8.220 -5.742 12.620 1.00 60.69 78 ALA A O 1
ATOM 591 N N . ILE A 1 79 ? -8.744 -5.417 14.768 1.00 62.56 79 ILE A N 1
ATOM 592 C CA . ILE A 1 79 ? -7.367 -5.233 15.236 1.00 62.56 79 ILE A CA 1
ATOM 593 C C . ILE A 1 79 ? -6.760 -6.553 15.759 1.00 62.56 79 ILE A C 1
ATOM 595 O O . ILE A 1 79 ? -5.587 -6.579 16.136 1.00 62.56 79 ILE A O 1
ATOM 599 N N . GLY A 1 80 ? -7.511 -7.664 15.729 1.00 52.22 80 GLY A N 1
ATOM 600 C CA . GLY A 1 80 ? -7.000 -9.002 16.055 1.00 52.22 80 GLY A CA 1
ATOM 601 C C . GLY A 1 80 ? -6.665 -9.203 17.538 1.00 52.22 80 GLY A C 1
ATOM 602 O O . GLY A 1 80 ? -5.821 -10.028 17.879 1.00 52.22 80 GLY A O 1
ATOM 603 N N . GLY A 1 81 ? -7.284 -8.433 18.438 1.00 48.06 81 GLY A N 1
ATOM 604 C CA . GLY A 1 81 ? -7.048 -8.542 19.878 1.00 48.06 81 GLY A CA 1
ATOM 605 C C . GLY A 1 81 ? -8.162 -9.292 20.608 1.00 48.06 81 GLY A C 1
ATOM 606 O O . GLY A 1 81 ? -9.212 -8.711 20.854 1.00 48.06 81 GLY A O 1
ATOM 607 N N . LYS A 1 82 ? -7.897 -10.523 21.076 1.00 31.67 82 LYS A N 1
ATOM 608 C CA . LYS A 1 82 ? -8.650 -11.188 22.168 1.00 31.67 82 LYS A CA 1
ATOM 609 C C . LYS A 1 82 ? -8.311 -10.578 23.541 1.00 31.67 82 LYS A C 1
ATOM 611 O O . LYS A 1 82 ? -8.022 -11.288 24.497 1.00 31.67 82 LYS A O 1
ATOM 616 N N . GLY A 1 83 ? -8.262 -9.256 23.636 1.00 31.84 83 GLY A N 1
ATOM 617 C CA . GLY A 1 83 ? -7.835 -8.568 24.846 1.00 31.84 83 GLY A CA 1
ATOM 618 C C . GLY A 1 83 ? -8.807 -7.463 25.183 1.00 31.84 83 GLY A C 1
ATOM 619 O O . GLY A 1 83 ? -8.962 -6.522 24.404 1.00 31.84 83 GLY A O 1
ATOM 620 N N . SER A 1 84 ? -9.424 -7.575 26.358 1.00 28.86 84 SER A N 1
ATOM 621 C CA . SER A 1 84 ? -10.022 -6.460 27.082 1.00 28.86 84 SER A CA 1
ATOM 622 C C . SER A 1 84 ? -9.159 -5.212 26.916 1.00 28.86 84 SER A C 1
ATOM 624 O O . SER A 1 84 ? -7.930 -5.281 26.909 1.00 28.86 84 SER A O 1
ATOM 626 N N . VAL A 1 85 ? -9.815 -4.070 26.751 1.00 35.22 85 VAL A N 1
ATOM 627 C CA . VAL A 1 85 ? -9.218 -2.745 26.574 1.00 35.22 85 VAL A CA 1
ATOM 628 C C . VAL A 1 85 ? -8.480 -2.333 27.862 1.00 35.22 85 VAL A C 1
ATOM 630 O O . VAL A 1 85 ? -8.919 -1.446 28.578 1.00 35.22 85 VAL A O 1
ATOM 633 N N . SER A 1 86 ? -7.368 -2.994 28.185 1.00 30.66 86 SER A N 1
ATOM 634 C CA . SER A 1 86 ? -6.502 -2.698 29.336 1.00 30.66 86 SER A CA 1
ATOM 635 C C . SER A 1 86 ? -5.118 -2.187 28.916 1.00 30.66 86 SER A C 1
ATOM 637 O O . SER A 1 86 ? -4.340 -1.753 29.753 1.00 30.66 86 SER A O 1
ATOM 639 N N . GLY A 1 87 ? -4.815 -2.142 27.612 1.00 37.03 87 GLY A N 1
ATOM 640 C CA . GLY A 1 87 ? -3.497 -1.759 27.091 1.00 37.03 87 GLY A CA 1
ATOM 641 C C . GLY A 1 87 ? -3.550 -0.749 25.944 1.00 37.03 87 GLY A C 1
ATOM 642 O O . GLY A 1 87 ? -3.072 -1.036 24.848 1.00 37.03 87 GLY A O 1
ATOM 643 N N . GLY A 1 88 ? -4.136 0.428 26.185 1.00 48.84 88 GLY A N 1
ATOM 644 C CA . GLY A 1 88 ? -4.173 1.561 25.251 1.00 48.84 88 GLY A CA 1
ATOM 645 C C . GLY A 1 88 ? -5.154 1.381 24.086 1.00 48.84 88 GLY A C 1
ATOM 646 O O . GLY A 1 88 ? -4.984 0.507 23.239 1.00 48.84 88 GLY A O 1
ATOM 647 N N . LYS A 1 89 ? -6.167 2.251 24.002 1.00 60.56 89 LYS A N 1
ATOM 648 C CA . LYS A 1 89 ? -7.153 2.272 22.909 1.00 60.56 89 LYS A CA 1
ATOM 649 C C . LYS A 1 89 ? -6.434 2.261 21.547 1.00 60.56 89 LYS A C 1
ATOM 651 O O . LYS A 1 89 ? -5.627 3.145 21.232 1.00 60.56 89 LYS A O 1
ATOM 656 N N . LYS A 1 90 ? -6.665 1.212 20.755 1.00 66.50 90 LYS A N 1
ATOM 657 C CA . LYS A 1 90 ? -6.177 1.093 19.375 1.00 66.50 90 LYS A CA 1
ATOM 658 C C . LYS A 1 90 ? -7.323 1.475 18.446 1.00 66.50 90 LYS A C 1
ATOM 660 O O . LYS A 1 90 ? -8.436 1.006 18.618 1.00 66.50 90 LYS A O 1
ATOM 665 N N . ASN A 1 91 ? -7.016 2.311 17.469 1.00 81.75 91 ASN A N 1
ATOM 666 C CA . ASN A 1 91 ? -7.940 2.828 16.467 1.00 81.75 91 ASN A CA 1
ATOM 667 C C . ASN A 1 91 ? -7.439 2.449 15.065 1.00 81.75 91 ASN A C 1
ATOM 669 O O . ASN A 1 91 ? -6.311 1.968 14.903 1.00 81.75 91 ASN A O 1
ATOM 673 N N . LEU A 1 92 ? -8.260 2.691 14.045 1.00 85.38 92 LEU A N 1
ATOM 674 C CA . LEU A 1 92 ? -7.950 2.335 12.660 1.00 85.38 92 LEU A CA 1
ATOM 675 C C . LEU A 1 92 ? -6.796 3.196 12.111 1.00 85.38 92 LEU A C 1
ATOM 677 O O . LEU A 1 92 ? -6.753 4.415 12.298 1.00 85.38 92 LEU A O 1
ATOM 681 N N . LYS A 1 93 ? -5.827 2.565 11.437 1.00 87.62 93 LYS A N 1
ATOM 682 C CA . LYS A 1 93 ? -4.634 3.240 10.893 1.00 87.62 93 LYS A CA 1
ATOM 683 C C . LYS A 1 93 ? -4.908 3.913 9.553 1.00 87.62 93 LYS A C 1
ATOM 685 O O . LYS A 1 93 ? -4.430 5.024 9.312 1.00 87.62 93 LYS A O 1
ATOM 690 N N . TYR A 1 94 ? -5.610 3.215 8.670 1.00 91.94 94 TYR A N 1
ATOM 691 C CA . TYR A 1 94 ? -5.915 3.662 7.319 1.00 91.94 94 TYR A CA 1
ATOM 692 C C . TYR A 1 94 ? -7.424 3.775 7.152 1.00 91.94 94 TYR A C 1
ATOM 694 O O . TYR A 1 94 ? -8.140 2.886 7.588 1.00 91.94 94 TYR A O 1
ATOM 702 N N . LEU A 1 95 ? -7.878 4.839 6.490 1.00 93.56 95 LEU A N 1
ATOM 703 C CA . LEU A 1 95 ? -9.248 5.007 6.006 1.00 93.56 95 LEU A CA 1
ATOM 704 C C . LEU A 1 95 ? -9.178 5.239 4.495 1.00 93.56 95 LEU A C 1
ATOM 706 O O . LEU A 1 95 ? -8.381 6.066 4.028 1.00 93.56 95 LEU A O 1
ATOM 710 N N . ARG A 1 96 ? -9.951 4.481 3.719 1.00 95.19 96 ARG A N 1
ATOM 711 C CA . ARG A 1 96 ? -10.038 4.614 2.259 1.00 95.19 96 ARG A CA 1
ATOM 712 C C . ARG A 1 96 ? -11.478 4.488 1.810 1.00 95.19 96 ARG A C 1
ATOM 714 O O . ARG A 1 96 ? -12.259 3.779 2.427 1.00 95.19 96 ARG A O 1
ATOM 721 N N . GLU A 1 97 ? -11.794 5.184 0.730 1.00 94.62 97 GLU A N 1
ATOM 722 C CA . GLU A 1 97 ? -13.122 5.181 0.134 1.00 94.62 97 GLU A CA 1
ATOM 723 C C . GLU A 1 97 ? -13.126 4.353 -1.146 1.00 94.62 97 GLU A C 1
ATOM 725 O O . GLU A 1 97 ? -12.185 4.424 -1.942 1.00 94.62 97 GLU A O 1
ATOM 730 N N . PHE A 1 98 ? -14.206 3.606 -1.336 1.00 93.56 98 PHE A N 1
ATOM 731 C CA . PHE A 1 98 ? -14.536 2.902 -2.565 1.00 93.56 98 PHE A CA 1
ATOM 732 C C . PHE A 1 98 ? -15.870 3.442 -3.060 1.00 93.56 98 PHE A C 1
ATOM 734 O O . PHE A 1 98 ? -16.835 3.502 -2.300 1.00 93.56 98 PHE A O 1
ATOM 741 N N . ARG A 1 99 ? -15.902 3.893 -4.314 1.00 91.50 99 ARG A N 1
ATOM 742 C CA . ARG A 1 99 ? -17.146 4.320 -4.961 1.00 91.50 99 ARG A CA 1
ATOM 743 C C . ARG A 1 99 ? -17.956 3.088 -5.317 1.00 91.50 99 ARG A C 1
ATOM 745 O O . ARG A 1 99 ? -17.368 2.121 -5.782 1.00 91.50 99 ARG A O 1
ATOM 752 N N . ILE A 1 100 ? -19.258 3.132 -5.079 1.00 87.69 100 ILE A N 1
ATOM 753 C CA . ILE A 1 100 ? -20.175 2.016 -5.319 1.00 87.69 100 ILE A CA 1
ATOM 754 C C . ILE A 1 100 ? -21.373 2.585 -6.069 1.00 87.69 100 ILE A C 1
ATOM 756 O O . ILE A 1 100 ? -21.833 3.664 -5.716 1.00 87.69 100 ILE A O 1
ATOM 760 N N . ASP A 1 101 ? -21.858 1.881 -7.088 1.00 78.56 101 ASP A N 1
ATOM 761 C CA . ASP A 1 101 ? -22.949 2.392 -7.926 1.00 78.56 101 ASP A CA 1
ATOM 762 C C . ASP A 1 101 ? -24.326 2.242 -7.265 1.00 78.56 101 ASP A C 1
ATOM 764 O O . ASP A 1 101 ? -25.176 3.111 -7.439 1.00 78.56 101 ASP A O 1
ATOM 768 N N . ASN A 1 102 ? -24.512 1.165 -6.488 1.00 74.75 102 ASN A N 1
ATOM 769 C CA . ASN A 1 102 ? -25.704 0.903 -5.684 1.00 74.75 102 ASN A CA 1
ATOM 770 C C . ASN A 1 102 ? -25.302 0.422 -4.287 1.00 74.75 102 ASN A C 1
ATOM 772 O O . ASN A 1 102 ? -24.750 -0.672 -4.121 1.00 74.75 102 ASN A O 1
ATOM 776 N N . ILE A 1 103 ? -25.589 1.226 -3.268 1.00 69.69 103 ILE A N 1
ATOM 777 C CA . ILE A 1 103 ? -25.420 0.812 -1.873 1.00 69.69 103 ILE A CA 1
ATOM 778 C C . ILE A 1 103 ? -26.539 -0.163 -1.503 1.00 69.69 103 ILE A C 1
ATOM 780 O O . ILE A 1 103 ? -27.718 0.191 -1.505 1.00 69.69 103 ILE A O 1
ATOM 784 N N . ASN A 1 104 ? -26.166 -1.394 -1.150 1.00 71.38 104 ASN A N 1
ATOM 785 C CA . ASN A 1 104 ? -27.127 -2.356 -0.627 1.00 71.38 104 ASN A CA 1
ATOM 786 C C . ASN A 1 104 ? -27.652 -1.846 0.728 1.00 71.38 104 ASN A C 1
ATOM 788 O O . ASN A 1 104 ? -26.852 -1.514 1.609 1.00 71.38 104 ASN A O 1
ATOM 792 N N . LYS A 1 105 ? -28.979 -1.748 0.895 1.00 64.81 105 LYS A N 1
ATOM 793 C CA . LYS A 1 105 ? -29.617 -1.102 2.066 1.00 64.81 105 LYS A CA 1
ATOM 794 C C . LYS A 1 105 ? -29.293 -1.792 3.399 1.00 64.81 105 LYS A C 1
ATOM 796 O O . LYS A 1 105 ? -29.449 -1.188 4.456 1.00 64.81 105 LYS A O 1
ATOM 801 N N . ASP A 1 106 ? -28.806 -3.026 3.341 1.00 77.00 106 ASP A N 1
ATOM 802 C CA . ASP A 1 106 ? -28.522 -3.862 4.507 1.00 77.00 106 ASP A CA 1
ATOM 803 C C . ASP A 1 106 ? -27.167 -3.592 5.174 1.00 77.00 106 ASP A C 1
ATOM 805 O O . ASP A 1 106 ? -26.886 -4.176 6.224 1.00 77.00 106 ASP A O 1
ATOM 809 N N . LEU A 1 107 ? -26.329 -2.736 4.580 1.00 83.44 107 LEU A N 1
ATOM 810 C CA . LEU A 1 107 ? -24.989 -2.423 5.076 1.00 83.44 107 LEU A CA 1
ATOM 811 C C . LEU A 1 107 ? -25.044 -1.325 6.138 1.00 83.44 107 LEU A C 1
ATOM 813 O O . LEU A 1 107 ? -25.616 -0.255 5.919 1.00 83.44 107 LEU A O 1
ATOM 817 N N . LYS A 1 108 ? -24.412 -1.569 7.288 1.00 87.38 108 LYS A N 1
ATOM 818 C CA . LYS A 1 108 ? -24.368 -0.631 8.414 1.00 87.38 108 LYS A CA 1
ATOM 819 C C . LYS A 1 108 ? -22.936 -0.211 8.728 1.00 87.38 108 LYS A C 1
ATOM 821 O O . LYS A 1 108 ? -21.957 -0.872 8.397 1.00 87.38 108 LYS A O 1
ATOM 826 N N . VAL A 1 109 ? -22.798 0.938 9.383 1.00 87.88 109 VAL A N 1
ATOM 827 C CA . VAL A 1 109 ? -21.505 1.368 9.932 1.00 87.88 109 VAL A CA 1
ATOM 828 C C . VAL A 1 109 ? -21.109 0.413 11.064 1.00 87.88 109 VAL A C 1
ATOM 830 O O . VAL A 1 109 ? -21.930 0.114 11.927 1.00 87.88 109 VAL A O 1
ATOM 833 N N . GLY A 1 110 ? -19.855 -0.042 11.074 1.00 85.69 110 GLY A N 1
ATOM 834 C CA . GLY A 1 110 ? -19.329 -1.015 12.041 1.00 85.69 110 GLY A CA 1
ATOM 835 C C . GLY A 1 110 ? -19.304 -2.463 11.549 1.00 85.69 110 GLY A C 1
ATOM 836 O O . GLY A 1 110 ? -18.654 -3.299 12.169 1.00 85.69 110 GLY A O 1
ATOM 837 N N . ASP A 1 111 ? -19.941 -2.751 10.423 1.00 88.31 111 ASP A N 1
ATOM 838 C CA . ASP A 1 111 ? -19.885 -4.055 9.773 1.00 88.31 111 ASP A CA 1
ATOM 839 C C . ASP A 1 111 ? -18.458 -4.420 9.309 1.00 88.31 111 ASP A C 1
ATOM 841 O O . ASP A 1 111 ? -17.655 -3.538 8.967 1.00 88.31 111 ASP A O 1
ATOM 845 N N . ILE A 1 112 ? -18.145 -5.723 9.292 1.00 89.12 112 ILE A N 1
ATOM 846 C CA . ILE A 1 112 ? -16.799 -6.244 9.011 1.00 89.12 112 ILE A CA 1
ATOM 847 C C . ILE A 1 112 ? -16.753 -6.920 7.639 1.00 89.12 112 ILE A C 1
ATOM 849 O O . ILE A 1 112 ? -17.596 -7.744 7.287 1.00 89.12 112 ILE A O 1
ATOM 853 N N . ILE A 1 113 ? -15.713 -6.594 6.876 1.00 90.81 113 ILE A N 1
ATOM 854 C CA . ILE A 1 113 ? -15.389 -7.178 5.578 1.00 90.81 113 ILE A CA 1
ATOM 855 C C . ILE A 1 113 ? -14.141 -8.044 5.735 1.00 90.81 113 ILE A C 1
ATOM 857 O O . ILE A 1 113 ? -13.053 -7.540 6.042 1.00 90.81 113 ILE A O 1
ATOM 861 N N . ASN A 1 114 ? -14.312 -9.337 5.472 1.00 90.38 114 ASN A N 1
ATOM 862 C CA . ASN A 1 114 ? -13.265 -10.350 5.544 1.00 90.38 114 ASN A CA 1
ATOM 863 C C . ASN A 1 114 ? -12.880 -10.874 4.159 1.00 90.38 114 ASN A C 1
ATOM 865 O O . ASN A 1 114 ? -13.517 -10.583 3.138 1.00 90.38 114 ASN A O 1
ATOM 869 N N . VAL A 1 115 ? -11.827 -11.694 4.139 1.00 91.88 115 VAL A N 1
ATOM 870 C CA . VAL A 1 115 ? -11.314 -12.342 2.925 1.00 91.88 115 VAL A CA 1
ATOM 871 C C . VAL A 1 115 ? -12.350 -13.250 2.255 1.00 91.88 115 VAL A C 1
ATOM 873 O O . VAL A 1 115 ? -12.322 -13.401 1.036 1.00 91.88 115 VAL A O 1
ATOM 876 N N . SER A 1 116 ? -13.313 -13.769 3.023 1.00 89.69 116 SER A N 1
ATOM 877 C CA . SER A 1 116 ? -14.438 -14.602 2.566 1.00 89.69 116 SER A CA 1
ATOM 878 C C . SER A 1 116 ? -15.301 -13.967 1.464 1.00 89.69 116 SER A C 1
ATOM 880 O O . SER A 1 116 ? -16.068 -14.660 0.794 1.00 89.69 116 SER A O 1
ATOM 882 N N . THR A 1 117 ? -15.162 -12.658 1.237 1.00 90.69 117 THR A N 1
ATOM 883 C CA . THR A 1 117 ? -15.761 -11.944 0.100 1.00 90.69 117 THR A CA 1
ATOM 884 C C . THR A 1 117 ? -15.264 -12.466 -1.253 1.00 90.69 117 THR A C 1
ATOM 886 O O . THR A 1 117 ? -16.009 -12.477 -2.238 1.00 90.69 117 THR A O 1
ATOM 889 N N . PHE A 1 118 ? -14.008 -12.898 -1.319 1.00 93.31 118 PHE A N 1
ATOM 890 C CA . PHE A 1 118 ? -13.377 -13.385 -2.541 1.00 93.31 118 PHE A CA 1
ATOM 891 C C . PHE A 1 118 ? -13.496 -14.904 -2.656 1.00 93.31 118 PHE A C 1
ATOM 893 O O . PHE A 1 118 ? -13.540 -15.615 -1.654 1.00 93.31 118 PHE A O 1
ATOM 900 N N . ALA A 1 119 ? -13.537 -15.395 -3.891 1.00 93.44 119 ALA A N 1
ATOM 901 C CA . ALA A 1 119 ? -13.478 -16.813 -4.212 1.00 93.44 119 ALA A CA 1
ATOM 902 C C . ALA A 1 119 ? -12.148 -17.168 -4.897 1.00 93.44 119 ALA A C 1
ATOM 904 O O . ALA A 1 119 ? -11.406 -16.303 -5.375 1.00 93.44 119 ALA A O 1
ATOM 905 N N . LEU A 1 120 ? -11.828 -18.462 -4.927 1.00 93.44 120 LEU A N 1
ATOM 906 C CA . LEU A 1 120 ? -10.673 -18.964 -5.667 1.00 93.44 120 LEU A CA 1
ATOM 907 C C . LEU A 1 120 ? -10.831 -18.645 -7.158 1.00 93.44 120 LEU A C 1
ATOM 909 O O . LEU A 1 120 ? -11.922 -18.754 -7.708 1.00 93.44 120 LEU A O 1
ATOM 913 N N . ASN A 1 121 ? -9.729 -18.275 -7.811 1.00 93.31 121 ASN A N 1
ATOM 914 C CA . ASN A 1 121 ? -9.670 -17.836 -9.208 1.00 93.31 121 ASN A CA 1
ATOM 915 C C . ASN A 1 121 ? -10.408 -16.529 -9.549 1.00 93.31 121 ASN A C 1
ATOM 917 O O . ASN A 1 121 ? -10.421 -16.160 -10.726 1.00 93.31 121 ASN A O 1
ATOM 921 N N . ASP A 1 122 ? -10.924 -15.785 -8.562 1.00 94.62 122 ASP A N 1
ATOM 922 C CA . ASP A 1 122 ? -11.463 -14.441 -8.798 1.00 94.62 122 ASP A CA 1
ATOM 923 C C . ASP A 1 122 ? -10.401 -13.537 -9.448 1.00 94.62 122 ASP A C 1
ATOM 925 O O . ASP A 1 122 ? -9.215 -13.549 -9.080 1.00 94.62 122 ASP A O 1
ATOM 929 N N . VAL A 1 123 ? -10.847 -12.737 -10.420 1.00 95.62 123 VAL A N 1
ATOM 930 C CA . VAL A 1 123 ? -10.031 -11.725 -11.095 1.00 95.62 123 VAL A CA 1
ATOM 931 C C . VAL A 1 123 ? -10.158 -10.406 -10.339 1.00 95.62 123 VAL A C 1
ATOM 933 O O . VAL A 1 123 ? -11.255 -9.909 -10.092 1.00 95.62 123 VAL A O 1
ATOM 936 N N . ILE A 1 124 ? -9.017 -9.842 -9.957 1.00 96.44 124 ILE A N 1
ATOM 937 C CA . ILE A 1 124 ? -8.926 -8.656 -9.112 1.00 96.44 124 ILE A CA 1
ATOM 938 C C . ILE A 1 124 ? -7.964 -7.617 -9.688 1.00 96.44 124 ILE A C 1
ATOM 940 O O . ILE A 1 124 ? -7.002 -7.915 -10.401 1.00 96.44 124 ILE A O 1
ATOM 944 N N . ASN A 1 125 ? -8.197 -6.372 -9.292 1.00 96.81 125 ASN A N 1
ATOM 945 C CA . ASN A 1 125 ? -7.333 -5.232 -9.528 1.00 96.81 125 ASN A CA 1
ATOM 946 C C . ASN A 1 125 ? -6.697 -4.816 -8.202 1.00 96.81 125 ASN A C 1
ATOM 948 O O . ASN A 1 125 ? -7.383 -4.642 -7.194 1.00 96.81 125 ASN A O 1
ATOM 952 N N . VAL A 1 126 ? -5.377 -4.631 -8.194 1.00 97.31 126 VAL A N 1
ATOM 953 C CA . VAL A 1 126 ? -4.648 -4.250 -6.981 1.00 97.31 126 VAL A CA 1
ATOM 954 C C . VAL A 1 126 ? -3.956 -2.915 -7.180 1.00 97.31 126 VAL A C 1
ATOM 956 O O . VAL A 1 126 ? -3.042 -2.777 -7.996 1.00 97.31 126 VAL A O 1
ATOM 959 N N . SER A 1 127 ? -4.370 -1.922 -6.398 1.00 97.62 127 SER A N 1
ATOM 960 C CA . SER A 1 127 ? -3.753 -0.602 -6.357 1.00 97.62 127 SER A CA 1
ATOM 961 C C . SER A 1 127 ? -2.876 -0.433 -5.125 1.00 97.62 127 SER A C 1
ATOM 963 O O . SER A 1 127 ? -3.262 -0.760 -4.008 1.00 97.62 127 SER A O 1
ATOM 965 N N . GLY A 1 128 ? -1.715 0.185 -5.298 1.00 97.00 128 GLY A N 1
ATOM 966 C CA . GLY A 1 128 ? -0.820 0.510 -4.195 1.00 97.00 128 GLY A CA 1
ATOM 967 C C . GLY A 1 128 ? 0.141 1.627 -4.562 1.00 97.00 128 GLY A C 1
ATOM 968 O O . GLY A 1 128 ? 0.234 2.046 -5.717 1.00 97.00 128 GLY A O 1
ATOM 969 N N . ILE A 1 129 ? 0.871 2.117 -3.566 1.00 97.31 129 ILE A N 1
ATOM 970 C CA . ILE A 1 129 ? 1.946 3.083 -3.791 1.00 97.31 129 ILE A CA 1
ATOM 971 C C . ILE A 1 129 ? 3.174 2.315 -4.279 1.00 97.31 129 ILE A C 1
ATOM 973 O O . ILE A 1 129 ? 3.674 1.421 -3.598 1.00 97.31 129 ILE A O 1
ATOM 977 N N . SER A 1 130 ? 3.653 2.645 -5.476 1.00 96.81 130 SER A N 1
ATOM 978 C CA . SER A 1 130 ? 4.845 2.032 -6.066 1.00 96.81 130 SER A CA 1
ATOM 979 C C . SER A 1 130 ? 6.112 2.334 -5.252 1.00 96.81 130 SER A C 1
ATOM 981 O O . SER A 1 130 ? 6.194 3.339 -4.547 1.00 96.81 130 SER A O 1
ATOM 983 N N . LYS A 1 131 ? 7.134 1.471 -5.358 1.00 96.25 131 LYS A N 1
ATOM 984 C CA . LYS A 1 131 ? 8.424 1.705 -4.689 1.00 96.25 131 LYS A CA 1
ATOM 985 C C . LYS A 1 131 ? 9.045 3.010 -5.202 1.00 96.25 131 LYS A C 1
ATOM 987 O O . LYS A 1 131 ? 9.210 3.174 -6.412 1.00 96.25 131 LYS A O 1
ATOM 992 N N . GLY A 1 132 ? 9.391 3.913 -4.289 1.00 96.00 132 GLY A N 1
ATOM 993 C CA . GLY A 1 132 ? 10.120 5.136 -4.614 1.00 96.00 132 GLY A CA 1
ATOM 994 C C . GLY A 1 132 ? 11.545 4.821 -5.061 1.00 96.00 132 GLY A C 1
ATOM 995 O O . GLY A 1 132 ? 12.198 3.957 -4.483 1.00 96.00 132 GLY A O 1
ATOM 996 N N . LYS A 1 133 ? 12.018 5.514 -6.099 1.00 96.50 133 LYS A N 1
ATOM 997 C CA . LYS A 1 133 ? 13.390 5.395 -6.614 1.00 96.50 133 LYS A CA 1
ATOM 998 C C . LYS A 1 133 ? 14.177 6.708 -6.496 1.00 96.50 133 LYS A C 1
ATOM 1000 O O . LYS A 1 133 ? 15.297 6.768 -6.974 1.00 96.50 133 LYS A O 1
ATOM 1005 N N . GLY A 1 134 ? 13.623 7.757 -5.887 1.00 96.88 134 GLY A N 1
ATOM 1006 C CA . GLY A 1 134 ? 14.275 9.073 -5.816 1.00 96.88 134 GLY A CA 1
ATOM 1007 C C . GLY A 1 134 ? 14.349 9.767 -7.179 1.00 96.88 134 GLY A C 1
ATOM 1008 O O . GLY A 1 134 ? 13.538 9.477 -8.064 1.00 96.88 134 GLY A O 1
ATOM 1009 N N . PHE A 1 135 ? 15.299 10.689 -7.344 1.00 97.81 135 PHE A N 1
ATOM 1010 C CA . PHE A 1 135 ? 15.563 11.353 -8.622 1.00 97.81 135 PHE A CA 1
ATOM 1011 C C . PHE A 1 135 ? 16.230 10.370 -9.590 1.00 97.81 135 PHE A C 1
ATOM 1013 O O . PHE A 1 135 ? 17.212 9.717 -9.247 1.00 97.81 135 PHE A O 1
ATOM 1020 N N . GLN A 1 136 ? 15.668 10.214 -10.784 1.00 97.88 136 GLN A N 1
ATOM 1021 C CA . GLN A 1 136 ? 16.142 9.263 -11.782 1.00 97.88 136 GLN A CA 1
ATOM 1022 C C . GLN A 1 136 ? 16.424 9.965 -13.108 1.00 97.88 136 GLN A C 1
ATOM 1024 O O . GLN A 1 136 ? 15.644 10.803 -13.564 1.00 97.88 136 GLN A O 1
ATOM 1029 N N . GLY A 1 137 ? 17.531 9.567 -13.740 1.00 96.50 137 GLY A N 1
ATOM 1030 C CA . GLY A 1 137 ? 17.884 9.985 -15.093 1.00 96.50 137 GLY A CA 1
ATOM 1031 C C . GLY A 1 137 ? 16.915 9.445 -16.149 1.00 96.50 137 GLY A C 1
ATOM 1032 O O . GLY A 1 137 ? 16.140 8.512 -15.903 1.00 96.50 137 GLY A O 1
ATOM 1033 N N . VAL A 1 138 ? 16.990 10.002 -17.357 1.00 96.12 138 VAL A N 1
ATOM 1034 C CA . VAL A 1 138 ? 16.070 9.689 -18.463 1.00 96.12 138 VAL A CA 1
ATOM 1035 C C . VAL A 1 138 ? 16.112 8.226 -18.905 1.00 96.12 138 VAL A C 1
ATOM 1037 O O . VAL A 1 138 ? 15.064 7.646 -19.190 1.00 96.12 138 VAL A O 1
ATOM 1040 N N . VAL A 1 139 ? 17.286 7.591 -18.852 1.00 95.88 139 VAL A N 1
ATOM 1041 C CA . VAL A 1 139 ? 17.458 6.179 -19.224 1.00 95.88 139 VAL A CA 1
ATOM 1042 C C . VAL A 1 139 ? 16.619 5.274 -18.319 1.00 95.88 139 VAL A C 1
ATOM 1044 O O . VAL A 1 139 ? 15.848 4.451 -18.794 1.00 95.88 139 VAL A O 1
ATOM 1047 N N . LYS A 1 140 ? 16.680 5.454 -16.994 1.00 96.50 140 LYS A N 1
ATOM 1048 C CA . LYS A 1 140 ? 15.927 4.600 -16.059 1.00 96.50 140 LYS A CA 1
ATOM 1049 C C . LYS A 1 140 ? 14.452 4.994 -15.943 1.00 96.50 140 LYS A C 1
ATOM 1051 O O . LYS A 1 140 ? 13.606 4.121 -15.758 1.00 96.50 140 LYS A O 1
ATOM 1056 N N . ARG A 1 141 ? 14.137 6.291 -16.039 1.00 96.25 141 ARG A N 1
ATOM 1057 C CA . ARG A 1 141 ? 12.766 6.807 -15.894 1.00 96.25 141 ARG A CA 1
ATOM 1058 C C . ARG A 1 141 ? 11.900 6.528 -17.121 1.00 96.25 141 ARG A C 1
ATOM 1060 O O . ARG A 1 141 ? 10.749 6.130 -16.967 1.00 96.25 141 ARG A O 1
ATOM 1067 N N . PHE A 1 142 ? 12.460 6.720 -18.312 1.00 96.12 142 PHE A N 1
ATOM 1068 C CA . PHE A 1 142 ? 11.730 6.705 -19.580 1.00 96.12 142 PHE A CA 1
ATOM 1069 C C . PHE A 1 142 ? 12.278 5.712 -20.609 1.00 96.12 142 PHE A C 1
ATOM 1071 O O . PHE A 1 142 ? 11.741 5.662 -21.712 1.00 96.12 142 PHE A O 1
ATOM 1078 N N . LYS A 1 143 ? 13.288 4.904 -20.253 1.00 96.19 143 LYS A N 1
ATOM 1079 C CA . LYS A 1 143 ? 13.892 3.892 -21.137 1.00 96.19 143 LYS A CA 1
ATOM 1080 C C . LYS A 1 143 ? 14.480 4.489 -22.425 1.00 96.19 143 LYS A C 1
ATOM 1082 O O . LYS A 1 143 ? 14.408 3.860 -23.472 1.00 96.19 143 LYS A O 1
ATOM 1087 N N . LEU A 1 144 ? 15.031 5.707 -22.361 1.00 95.31 144 LEU A N 1
ATOM 1088 C CA . LEU A 1 144 ? 15.808 6.268 -23.476 1.00 95.31 144 LEU A CA 1
ATOM 1089 C C . LEU A 1 144 ? 17.107 5.470 -23.655 1.00 95.31 144 LEU A C 1
ATOM 1091 O O . LEU A 1 144 ? 17.700 5.055 -22.660 1.00 95.31 144 LEU A O 1
ATOM 1095 N N . SER A 1 145 ? 17.555 5.306 -24.900 1.00 92.69 145 SER A N 1
ATOM 1096 C CA . SER A 1 145 ? 18.709 4.467 -25.257 1.00 92.69 145 SER A CA 1
ATOM 1097 C C . SER A 1 145 ? 20.062 5.019 -24.790 1.00 92.69 145 SER A C 1
ATOM 1099 O O . SER A 1 145 ? 20.981 4.242 -24.558 1.00 92.69 145 SER A O 1
ATOM 1101 N N . GLY A 1 146 ? 20.178 6.337 -24.598 1.00 91.44 146 GLY A N 1
ATOM 1102 C CA . GLY A 1 146 ? 21.470 6.996 -24.379 1.00 91.44 146 GLY A CA 1
ATOM 1103 C C . GLY A 1 146 ? 22.253 7.179 -25.683 1.00 91.44 146 GLY A C 1
ATOM 1104 O O . GLY A 1 146 ? 21.711 6.990 -26.771 1.00 91.44 146 GLY A O 1
ATOM 1105 N N . ALA A 1 147 ? 23.512 7.580 -25.558 1.00 92.12 147 ALA A N 1
ATOM 1106 C CA . ALA A 1 147 ? 24.458 7.776 -26.655 1.00 92.12 147 ALA A CA 1
ATOM 1107 C C . ALA A 1 147 ? 25.466 6.602 -26.714 1.00 92.12 147 ALA A C 1
ATOM 1109 O O . ALA A 1 147 ? 25.590 5.874 -25.725 1.00 92.12 147 ALA A O 1
ATOM 1110 N N . PRO A 1 148 ? 26.186 6.384 -27.834 1.00 93.88 148 PRO A N 1
ATOM 1111 C CA . PRO A 1 148 ? 27.229 5.355 -27.914 1.00 93.88 148 PRO A CA 1
ATOM 1112 C C . PRO A 1 148 ? 28.327 5.580 -26.866 1.00 93.88 148 PRO A C 1
ATOM 1114 O O . PRO A 1 148 ? 28.638 6.716 -26.524 1.00 93.88 148 PRO A O 1
ATOM 1117 N N . ALA A 1 149 ? 28.918 4.506 -26.341 1.00 93.50 149 ALA A N 1
ATOM 1118 C CA . ALA A 1 149 ? 29.962 4.614 -25.315 1.00 93.50 149 ALA A CA 1
ATOM 1119 C C . ALA A 1 149 ? 31.356 4.935 -25.866 1.00 93.50 149 ALA A C 1
ATOM 1121 O O . ALA A 1 149 ? 32.186 5.481 -25.147 1.00 93.50 149 ALA A O 1
ATOM 1122 N N . THR A 1 150 ? 31.600 4.601 -27.129 1.00 92.38 150 THR A N 1
ATOM 1123 C CA . THR A 1 150 ? 32.872 4.778 -27.839 1.00 92.38 150 THR A CA 1
ATOM 1124 C C . THR A 1 150 ? 32.682 5.725 -29.034 1.00 92.38 150 THR A C 1
ATOM 1126 O O . THR A 1 150 ? 31.696 6.459 -29.096 1.00 92.38 150 THR A O 1
ATOM 1129 N N . HIS A 1 151 ? 33.627 5.731 -29.983 1.00 92.00 151 HIS A N 1
ATOM 1130 C CA . HIS A 1 151 ? 33.576 6.527 -31.220 1.00 92.00 151 HIS A CA 1
ATOM 1131 C C . HIS A 1 151 ? 33.498 8.045 -30.990 1.00 92.00 151 HIS A C 1
ATOM 1133 O O . HIS A 1 151 ? 32.692 8.744 -31.594 1.00 92.00 151 HIS A O 1
ATOM 1139 N N . GLY A 1 152 ? 34.358 8.562 -30.107 1.00 92.38 152 GLY A N 1
ATOM 1140 C CA . GLY A 1 152 ? 34.530 10.005 -29.912 1.00 92.38 152 GLY A CA 1
ATOM 1141 C C . GLY A 1 152 ? 33.455 10.684 -29.059 1.00 92.38 152 GLY A C 1
ATOM 1142 O O . GLY A 1 152 ? 33.513 11.901 -28.890 1.00 92.38 152 GLY A O 1
ATOM 1143 N N . ASN A 1 153 ? 32.505 9.934 -28.486 1.00 91.00 153 ASN A N 1
ATOM 1144 C CA . ASN A 1 153 ? 31.549 10.503 -27.541 1.00 91.00 153 ASN A CA 1
ATOM 1145 C C . ASN A 1 153 ? 32.264 10.979 -26.263 1.00 91.00 153 ASN A C 1
ATOM 1147 O O . ASN A 1 153 ? 33.006 10.220 -25.639 1.00 91.00 153 ASN A O 1
ATOM 1151 N N . LYS A 1 154 ? 32.016 12.225 -25.856 1.00 86.06 154 LYS A N 1
ATOM 1152 C CA . LYS A 1 154 ? 32.505 12.800 -24.597 1.00 86.06 154 LYS A CA 1
ATOM 1153 C C . LYS A 1 154 ? 31.327 12.894 -23.637 1.00 86.06 154 LYS A C 1
ATOM 1155 O O . LYS A 1 154 ? 30.284 13.362 -24.068 1.00 86.06 154 LYS A O 1
ATOM 1160 N N . ASP A 1 155 ? 31.488 12.362 -22.417 1.00 88.38 155 ASP A N 1
ATOM 1161 C CA . ASP A 1 155 ? 30.672 12.527 -21.184 1.00 88.38 155 ASP A CA 1
ATOM 1162 C C . ASP A 1 155 ? 29.121 12.478 -21.252 1.00 88.38 155 ASP A C 1
ATOM 1164 O O . ASP A 1 155 ? 28.436 12.557 -20.232 1.00 88.38 155 ASP A O 1
ATOM 1168 N N . GLN A 1 156 ? 28.537 12.218 -22.419 1.00 91.69 156 GLN A N 1
ATOM 1169 C CA . GLN A 1 156 ? 27.110 12.358 -22.707 1.00 91.69 156 GLN A CA 1
ATOM 1170 C C . GLN A 1 156 ? 26.382 11.016 -22.837 1.00 91.69 156 GLN A C 1
ATOM 1172 O O . GLN A 1 156 ? 25.221 10.964 -23.244 1.00 91.69 156 GLN A O 1
ATOM 1177 N N . LEU A 1 157 ? 27.027 9.914 -22.441 1.00 93.81 157 LEU A N 1
ATOM 1178 C CA . LEU A 1 157 ? 26.527 8.539 -22.572 1.00 93.81 157 LEU A CA 1
ATOM 1179 C C . LEU A 1 157 ? 25.050 8.375 -22.166 1.00 93.81 157 LEU A C 1
ATOM 1181 O O . LEU A 1 157 ? 24.298 7.636 -22.795 1.00 93.81 157 LEU A O 1
ATOM 1185 N N . ARG A 1 158 ? 24.621 9.050 -21.092 1.00 94.81 158 ARG A N 1
ATOM 1186 C CA . ARG A 1 158 ? 23.275 8.898 -20.507 1.00 94.81 158 ARG A CA 1
ATOM 1187 C C . ARG A 1 158 ? 22.483 10.204 -20.453 1.00 94.81 158 ARG A C 1
ATOM 1189 O O . ARG A 1 158 ? 21.549 10.308 -19.650 1.00 94.81 158 ARG A O 1
ATOM 1196 N N . MET A 1 159 ? 22.860 11.192 -21.264 1.00 93.31 159 MET A N 1
ATOM 1197 C CA . MET A 1 159 ? 22.170 12.477 -21.298 1.00 93.31 159 MET A CA 1
ATOM 1198 C C . MET A 1 159 ? 20.808 12.394 -22.004 1.00 93.31 159 MET A C 1
ATOM 1200 O O . MET A 1 159 ? 20.465 11.396 -22.635 1.00 93.31 159 MET A O 1
ATOM 1204 N N . THR A 1 160 ? 20.007 13.453 -21.881 1.00 94.06 160 THR A N 1
ATOM 1205 C CA . THR A 1 160 ? 18.642 13.515 -22.436 1.00 94.06 160 THR A CA 1
ATOM 1206 C C . THR A 1 160 ? 18.607 13.649 -23.962 1.00 94.06 160 THR A C 1
ATOM 1208 O O . THR A 1 160 ? 17.608 13.277 -24.575 1.00 94.06 160 THR A O 1
ATOM 1211 N N . GLY A 1 161 ? 19.681 14.150 -24.577 1.00 92.69 161 GLY A N 1
ATOM 1212 C CA . GLY A 1 161 ? 19.687 14.539 -25.987 1.00 92.69 161 GLY A CA 1
ATOM 1213 C C . GLY A 1 161 ? 18.943 15.858 -26.211 1.00 92.69 161 GLY A C 1
ATOM 1214 O O . GLY A 1 161 ? 18.725 16.627 -25.272 1.00 92.69 161 GLY A O 1
ATOM 1215 N N . SER A 1 162 ? 18.543 16.118 -27.456 1.00 92.88 162 SER A N 1
ATOM 1216 C CA . SER A 1 162 ? 17.784 17.324 -27.803 1.00 92.88 162 SER A CA 1
ATOM 1217 C C . SER A 1 162 ? 16.387 17.340 -27.162 1.00 92.88 162 SER A C 1
ATOM 1219 O O . SER A 1 162 ? 15.666 16.338 -27.145 1.00 92.88 162 SER A O 1
ATOM 1221 N N . ILE A 1 163 ? 15.985 18.507 -26.652 1.00 94.00 163 ILE A N 1
ATOM 1222 C CA . ILE A 1 163 ? 14.729 18.721 -25.914 1.00 94.00 163 ILE A CA 1
ATOM 1223 C C . ILE A 1 163 ? 13.690 19.544 -26.692 1.00 94.00 163 ILE A C 1
ATOM 1225 O O . ILE A 1 163 ? 12.553 19.683 -26.232 1.00 94.00 163 ILE A O 1
ATOM 1229 N N . GLY A 1 164 ? 14.026 20.046 -27.883 1.00 92.44 164 GLY A N 1
ATOM 1230 C CA . GLY A 1 164 ? 13.165 20.929 -28.674 1.00 92.44 164 GLY A CA 1
ATOM 1231 C C . GLY A 1 164 ? 13.769 21.305 -30.026 1.00 92.44 164 GLY A C 1
ATOM 1232 O O . GLY A 1 164 ? 14.926 20.999 -30.301 1.00 92.44 164 GLY A O 1
ATOM 1233 N N . SER A 1 165 ? 12.960 21.950 -30.862 1.00 92.38 165 SER A N 1
ATOM 1234 C CA . SER A 1 165 ? 13.380 22.591 -32.112 1.00 92.38 165 SER A CA 1
ATOM 1235 C C . SER A 1 165 ? 13.293 24.114 -31.970 1.00 92.38 165 SER A C 1
ATOM 1237 O O . SER A 1 165 ? 12.627 24.611 -31.063 1.00 92.38 165 SER A O 1
ATOM 1239 N N . SER A 1 166 ? 13.977 24.850 -32.852 1.00 91.25 166 SER A N 1
ATOM 1240 C CA . SER A 1 166 ? 14.061 26.317 -32.774 1.00 91.25 166 SER A CA 1
ATOM 1241 C C . SER A 1 166 ? 12.714 27.011 -33.025 1.00 91.25 166 SER A C 1
ATOM 1243 O O . SER A 1 166 ? 12.333 27.892 -32.265 1.00 91.25 166 SER A O 1
ATOM 1245 N N . GLY A 1 167 ? 11.945 26.569 -34.029 1.00 93.31 167 GLY A N 1
ATOM 1246 C CA . GLY A 1 167 ? 10.705 27.239 -34.458 1.00 93.31 167 GLY A CA 1
ATOM 1247 C C . GLY A 1 167 ? 9.674 27.501 -33.346 1.00 93.31 167 GLY A C 1
ATOM 1248 O O . GLY A 1 167 ? 9.190 28.622 -33.241 1.00 93.31 167 GLY A O 1
ATOM 1249 N N . PRO A 1 168 ? 9.354 26.524 -32.475 1.00 89.44 168 PRO A N 1
ATOM 1250 C CA . PRO A 1 168 ? 8.455 26.745 -31.341 1.00 89.44 168 PRO A CA 1
ATOM 1251 C C . PRO A 1 168 ? 9.008 27.676 -30.251 1.00 89.44 168 PRO A C 1
ATOM 1253 O O . PRO A 1 168 ? 8.233 28.122 -29.411 1.00 89.44 168 PRO A O 1
ATOM 1256 N N . ALA A 1 169 ? 10.326 27.908 -30.206 1.00 93.06 169 ALA A N 1
ATOM 1257 C CA . ALA A 1 169 ? 11.038 28.719 -29.210 1.00 93.06 169 ALA A CA 1
ATOM 1258 C C . ALA A 1 169 ? 10.752 28.378 -27.727 1.00 93.06 169 ALA A C 1
ATOM 1260 O O . ALA A 1 169 ? 11.060 29.156 -26.828 1.00 93.06 169 ALA A O 1
ATOM 1261 N N . HIS A 1 170 ? 10.186 27.202 -27.439 1.00 93.31 170 HIS A N 1
ATOM 1262 C CA . HIS A 1 170 ? 9.969 26.698 -26.084 1.00 93.31 170 HIS A CA 1
ATOM 1263 C C . HIS A 1 170 ? 9.930 25.164 -26.062 1.00 93.31 170 HIS A C 1
ATOM 1265 O O . HIS A 1 170 ? 9.752 24.497 -27.083 1.00 93.31 170 HIS A O 1
ATOM 1271 N N . VAL A 1 171 ? 10.080 24.581 -24.871 1.00 95.50 171 VAL A N 1
ATOM 1272 C CA . VAL A 1 171 ? 9.941 23.133 -24.672 1.00 95.50 171 VAL A CA 1
ATOM 1273 C C . VAL A 1 171 ? 8.476 22.792 -24.415 1.00 95.50 171 VAL A C 1
ATOM 1275 O O . VAL A 1 171 ? 7.867 23.302 -23.475 1.00 95.50 171 VAL A O 1
ATOM 1278 N N . PHE A 1 172 ? 7.917 21.884 -25.218 1.00 95.00 172 PHE A N 1
ATOM 1279 C CA . PHE A 1 172 ? 6.542 21.419 -25.035 1.00 95.00 172 PHE A CA 1
ATOM 1280 C C . PHE A 1 172 ? 6.311 20.783 -23.655 1.00 95.00 172 PHE A C 1
ATOM 1282 O O . PHE A 1 172 ? 7.169 20.088 -23.098 1.00 95.00 172 PHE A O 1
ATOM 1289 N N . LYS A 1 173 ? 5.098 20.972 -23.122 1.00 96.44 173 LYS A N 1
ATOM 1290 C CA . LYS A 1 173 ? 4.656 20.345 -21.869 1.00 96.44 173 LYS A CA 1
ATOM 1291 C C . LYS A 1 173 ? 4.729 18.816 -21.971 1.00 96.44 173 LYS A C 1
ATOM 1293 O O . LYS A 1 173 ? 4.596 18.240 -23.046 1.00 96.44 173 LYS A O 1
ATOM 1298 N N . ASN A 1 174 ? 4.930 18.151 -20.831 1.00 94.94 174 ASN A N 1
ATOM 1299 C CA . ASN A 1 174 ? 5.085 16.691 -20.728 1.00 94.94 174 ASN A CA 1
ATOM 1300 C C . ASN A 1 174 ? 6.280 16.101 -21.508 1.00 94.94 174 ASN A C 1
ATOM 1302 O O . ASN A 1 174 ? 6.350 14.882 -21.698 1.00 94.94 174 ASN A O 1
ATOM 1306 N N . ARG A 1 175 ? 7.260 16.926 -21.912 1.00 94.56 175 ARG A N 1
ATOM 1307 C CA . ARG A 1 175 ? 8.535 16.435 -22.449 1.00 94.56 175 ARG A CA 1
ATOM 1308 C C . ARG A 1 175 ? 9.232 15.538 -21.419 1.00 94.56 175 ARG A C 1
ATOM 1310 O O . ARG A 1 175 ? 9.332 15.854 -20.234 1.00 94.56 175 ARG A O 1
ATOM 1317 N N . ARG A 1 176 ? 9.726 14.388 -21.883 1.00 95.62 176 ARG A N 1
ATOM 1318 C CA . ARG A 1 176 ? 10.384 13.375 -21.045 1.00 95.62 176 ARG A CA 1
ATOM 1319 C C . ARG A 1 176 ? 11.743 13.881 -20.550 1.00 95.62 176 ARG A C 1
ATOM 1321 O O . ARG A 1 176 ? 12.692 13.949 -21.319 1.00 95.62 176 ARG A O 1
ATOM 1328 N N . MET A 1 177 ? 11.826 14.202 -19.263 1.00 96.12 177 MET A N 1
ATOM 1329 C CA . MET A 1 177 ? 13.012 14.762 -18.600 1.00 96.12 177 MET A CA 1
ATOM 1330 C C . MET A 1 177 ? 13.356 14.010 -17.301 1.00 96.12 177 MET A C 1
ATOM 1332 O O . MET A 1 177 ? 12.501 13.311 -16.743 1.00 96.12 177 MET A O 1
ATOM 1336 N N . PRO A 1 178 ? 14.594 14.096 -16.784 1.00 96.88 178 PRO A N 1
ATOM 1337 C CA . PRO A 1 178 ? 14.935 13.446 -15.521 1.00 96.88 178 PRO A CA 1
ATOM 1338 C C . PRO A 1 178 ? 14.068 13.984 -14.372 1.00 96.88 178 PRO A C 1
ATOM 1340 O O . PRO A 1 178 ? 13.467 15.054 -14.460 1.00 96.88 178 PRO A O 1
ATOM 1343 N N . GLY A 1 179 ? 13.918 13.202 -13.308 1.00 97.00 179 GLY A N 1
ATOM 1344 C CA . GLY A 1 179 ? 13.091 13.613 -12.176 1.00 97.00 179 GLY A CA 1
ATOM 1345 C C . GLY A 1 179 ? 12.727 12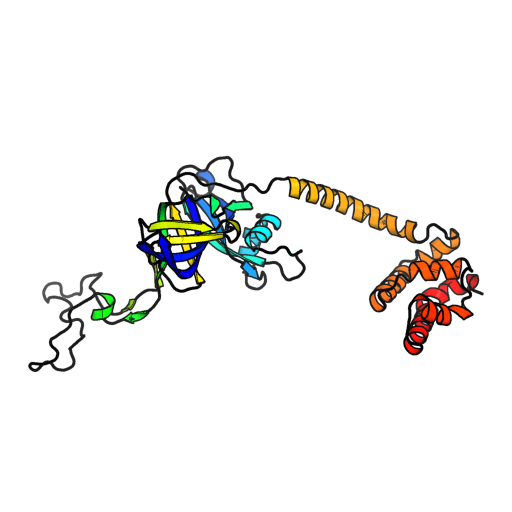.481 -11.234 1.00 97.00 179 GLY A C 1
ATOM 1346 O O . GLY A 1 179 ? 13.145 11.335 -11.414 1.00 97.00 179 GLY A O 1
ATOM 1347 N N . ARG A 1 180 ? 11.925 12.803 -10.214 1.00 97.62 180 ARG A N 1
ATOM 1348 C CA . ARG A 1 180 ? 11.467 11.821 -9.227 1.00 97.62 180 ARG A CA 1
ATOM 1349 C C . ARG A 1 180 ? 10.682 10.695 -9.909 1.00 97.62 180 ARG A C 1
ATOM 1351 O O . ARG A 1 180 ? 9.791 10.945 -10.721 1.00 97.62 180 ARG A O 1
ATOM 1358 N N . MET A 1 181 ? 11.029 9.452 -9.579 1.00 97.38 181 MET A N 1
ATOM 1359 C CA . MET A 1 181 ? 10.379 8.250 -10.102 1.00 97.38 181 MET A CA 1
ATOM 1360 C C . MET A 1 181 ? 9.865 7.367 -8.963 1.00 97.38 181 MET A C 1
ATOM 1362 O O . MET A 1 181 ? 10.595 7.068 -8.013 1.00 97.38 181 MET A O 1
ATOM 1366 N N . GLY A 1 182 ? 8.633 6.876 -9.107 1.00 96.06 182 GLY A N 1
ATOM 1367 C CA . GLY A 1 182 ? 7.990 6.005 -8.128 1.00 96.06 182 GLY A CA 1
ATOM 1368 C C . GLY A 1 182 ? 7.444 6.771 -6.924 1.00 96.06 182 GLY A C 1
ATOM 1369 O O . GLY A 1 182 ? 7.649 7.974 -6.781 1.00 96.06 182 GLY A O 1
ATOM 1370 N N . GLY A 1 183 ? 6.740 6.061 -6.043 1.00 95.81 183 GLY A N 1
ATOM 1371 C CA . GLY A 1 183 ? 5.911 6.690 -5.008 1.00 95.81 183 GLY A CA 1
ATOM 1372 C C . GLY A 1 183 ? 4.531 7.118 -5.519 1.00 95.81 183 GLY A C 1
ATOM 1373 O O . GLY A 1 183 ? 3.723 7.620 -4.745 1.00 95.81 183 GLY A O 1
ATOM 1374 N N . ASP A 1 184 ? 4.234 6.862 -6.792 1.00 95.81 184 ASP A N 1
ATOM 1375 C CA . ASP A 1 184 ? 2.922 7.101 -7.388 1.00 95.81 184 ASP A CA 1
ATOM 1376 C C . ASP A 1 184 ? 1.985 5.919 -7.126 1.00 95.81 184 ASP A C 1
ATOM 1378 O O . ASP A 1 184 ? 2.438 4.766 -7.020 1.00 95.81 184 ASP A O 1
ATOM 1382 N N . LYS A 1 185 ? 0.673 6.185 -7.088 1.00 96.50 185 LYS A N 1
ATOM 1383 C CA . LYS A 1 185 ? -0.357 5.139 -7.072 1.00 96.50 185 LYS A CA 1
ATOM 1384 C C . LYS A 1 185 ? -0.332 4.401 -8.413 1.00 96.50 185 LYS A C 1
ATOM 1386 O O . LYS A 1 185 ? -0.501 5.007 -9.468 1.00 96.50 185 LYS A O 1
ATOM 1391 N N . LYS A 1 186 ? -0.117 3.089 -8.373 1.00 97.25 186 LYS A N 1
ATOM 1392 C CA . LYS A 1 186 ? -0.181 2.203 -9.539 1.00 97.25 186 LYS A CA 1
ATOM 1393 C C . LYS A 1 186 ? -1.200 1.109 -9.284 1.00 97.25 186 LYS A C 1
ATOM 1395 O O . LYS A 1 186 ? -1.271 0.595 -8.170 1.00 97.25 186 LYS A O 1
ATOM 1400 N N . THR A 1 187 ? -1.954 0.775 -10.321 1.00 97.31 187 THR A N 1
ATOM 1401 C CA . THR A 1 187 ? -2.909 -0.331 -10.327 1.00 97.31 187 THR A CA 1
ATOM 1402 C C . THR A 1 187 ? -2.401 -1.379 -11.294 1.00 97.31 187 THR A C 1
ATOM 1404 O O .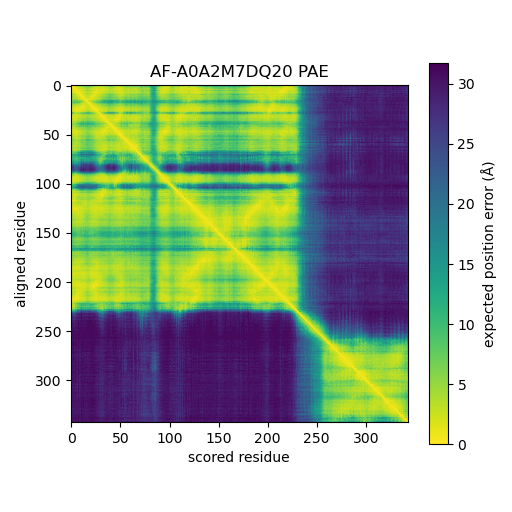 THR A 1 187 ? -2.050 -1.043 -12.423 1.00 97.31 187 THR A O 1
ATOM 1407 N N . ILE A 1 188 ? -2.332 -2.621 -10.835 1.00 97.19 188 ILE A N 1
ATOM 1408 C CA . ILE A 1 188 ? -2.120 -3.780 -11.695 1.00 97.19 188 ILE A CA 1
ATOM 1409 C C . ILE A 1 188 ? -3.467 -4.480 -11.784 1.00 97.19 188 ILE A C 1
ATOM 1411 O O . ILE A 1 188 ? -4.040 -4.836 -10.752 1.00 97.19 188 ILE A O 1
ATOM 1415 N N . SER A 1 189 ? -3.990 -4.590 -12.999 1.00 95.56 189 SER A N 1
ATOM 1416 C CA . SER A 1 189 ? -5.282 -5.204 -13.272 1.00 95.56 189 SER A CA 1
ATOM 1417 C C . SER A 1 189 ? -5.149 -6.680 -13.628 1.00 95.56 189 SER A C 1
ATOM 1419 O O . SER A 1 189 ? -4.060 -7.154 -13.959 1.00 95.56 189 SER A O 1
ATOM 1421 N N . ASN A 1 190 ? -6.275 -7.388 -13.581 1.00 95.69 190 ASN A N 1
ATOM 1422 C CA . ASN A 1 190 ? -6.416 -8.767 -14.052 1.00 95.69 190 ASN A CA 1
ATOM 1423 C C . ASN A 1 190 ? -5.510 -9.783 -13.333 1.00 95.69 190 ASN A C 1
ATOM 1425 O O . ASN A 1 190 ? -5.022 -10.744 -13.934 1.00 95.69 190 ASN A O 1
ATOM 1429 N N . LEU A 1 191 ? -5.276 -9.583 -12.035 1.00 96.25 191 LEU A N 1
ATOM 1430 C CA . LEU A 1 191 ? -4.570 -10.551 -11.199 1.00 96.25 191 LEU A CA 1
ATOM 1431 C C . LEU A 1 191 ? -5.547 -11.619 -10.707 1.00 96.25 191 LEU A C 1
ATOM 1433 O O . LEU A 1 191 ? -6.704 -11.322 -10.446 1.00 96.25 191 LEU A O 1
ATOM 1437 N N . LYS A 1 192 ? -5.086 -12.863 -10.565 1.00 95.62 192 LYS A N 1
ATOM 1438 C CA . LYS A 1 192 ? -5.921 -13.979 -10.090 1.00 95.62 192 LYS A CA 1
ATOM 1439 C C . LYS A 1 192 ? -5.618 -14.312 -8.637 1.00 95.62 192 LYS A C 1
ATOM 1441 O O . LYS A 1 192 ? -4.450 -14.300 -8.242 1.00 95.62 192 LYS A O 1
ATOM 1446 N N . ILE A 1 193 ? -6.640 -14.668 -7.869 1.00 95.69 193 ILE A N 1
ATOM 1447 C CA . ILE A 1 193 ? -6.466 -15.244 -6.531 1.00 95.69 193 ILE A CA 1
ATOM 1448 C C . ILE A 1 193 ? -6.215 -16.748 -6.668 1.00 95.69 193 ILE A C 1
ATOM 1450 O O . ILE A 1 193 ? -7.023 -17.466 -7.247 1.00 95.69 193 ILE A O 1
ATOM 1454 N N . ILE A 1 194 ? -5.079 -17.219 -6.153 1.00 94.69 194 ILE A N 1
ATOM 1455 C CA . ILE A 1 194 ? -4.674 -18.631 -6.215 1.00 94.69 194 ILE A CA 1
ATOM 1456 C C . ILE A 1 194 ? -5.133 -19.399 -4.983 1.00 94.69 194 ILE A C 1
ATOM 1458 O O . ILE A 1 194 ? -5.551 -20.546 -5.100 1.00 94.69 194 ILE A O 1
ATOM 1462 N N . ASN A 1 195 ? -5.017 -18.782 -3.811 1.00 94.00 195 ASN A N 1
ATOM 1463 C CA . ASN A 1 195 ? -5.380 -19.408 -2.551 1.00 94.00 195 ASN A CA 1
ATOM 1464 C C . ASN A 1 195 ? -5.905 -18.355 -1.570 1.00 94.00 195 ASN A C 1
ATOM 1466 O O . ASN A 1 195 ? -5.520 -17.180 -1.631 1.00 94.00 195 ASN A O 1
ATOM 1470 N N . ILE A 1 196 ? -6.783 -18.792 -0.677 1.00 94.62 196 ILE A N 1
ATOM 1471 C CA . ILE A 1 196 ? -7.435 -17.985 0.344 1.00 94.62 196 ILE A CA 1
ATOM 1472 C C . ILE A 1 196 ? -7.305 -18.724 1.669 1.00 94.62 196 ILE A C 1
ATOM 1474 O O . ILE A 1 196 ? -7.771 -19.850 1.805 1.00 94.62 196 ILE A O 1
ATOM 1478 N N . ASP A 1 197 ? -6.707 -18.063 2.652 1.00 92.69 197 ASP A N 1
ATOM 1479 C CA . ASP A 1 197 ? -6.611 -18.562 4.018 1.00 92.69 197 ASP A CA 1
ATOM 1480 C C . ASP A 1 197 ? -7.428 -17.630 4.924 1.00 92.69 197 ASP A C 1
ATOM 1482 O O . ASP A 1 197 ? -6.975 -16.566 5.355 1.00 92.69 197 ASP A O 1
ATOM 1486 N N . ALA A 1 198 ? -8.692 -18.015 5.128 1.00 89.75 198 ALA A N 1
ATOM 1487 C CA . ALA A 1 198 ? -9.675 -17.270 5.907 1.00 89.75 198 ALA A CA 1
ATOM 1488 C C . ALA A 1 198 ? -9.301 -17.083 7.393 1.00 89.75 198 ALA A C 1
ATOM 1490 O O . ALA A 1 198 ? -9.410 -15.948 7.857 1.00 89.75 198 ALA A O 1
ATOM 1491 N N . PRO A 1 199 ? -8.839 -18.101 8.157 1.00 88.44 199 PRO A N 1
ATOM 1492 C CA . PRO A 1 199 ? -8.554 -17.913 9.583 1.00 88.44 199 PRO A CA 1
ATOM 1493 C C . PRO A 1 199 ? -7.423 -16.912 9.844 1.00 88.44 199 PRO A C 1
ATOM 1495 O O . PRO A 1 199 ? -7.473 -16.171 10.824 1.00 88.44 199 PRO A O 1
ATOM 1498 N N . ASN A 1 200 ? -6.433 -16.842 8.952 1.00 88.50 200 ASN A N 1
ATOM 1499 C CA . ASN A 1 200 ? -5.322 -15.897 9.066 1.00 88.50 200 ASN A CA 1
ATOM 1500 C C . ASN A 1 200 ? -5.546 -14.584 8.293 1.00 88.50 200 ASN A C 1
ATOM 1502 O O . ASN A 1 200 ? -4.669 -13.719 8.301 1.00 88.50 200 ASN A O 1
ATOM 1506 N N . ASN A 1 201 ? -6.691 -14.420 7.618 1.00 91.19 201 ASN A N 1
ATOM 1507 C CA . ASN A 1 201 ? -6.996 -13.284 6.741 1.00 91.19 201 ASN A CA 1
ATOM 1508 C C . ASN A 1 201 ? -5.929 -13.040 5.656 1.00 91.19 201 ASN A C 1
ATOM 1510 O O . ASN A 1 201 ? -5.507 -11.908 5.397 1.00 91.19 201 ASN A O 1
ATOM 1514 N N . LEU A 1 202 ? -5.471 -14.110 5.005 1.00 94.00 202 LEU A N 1
ATOM 1515 C CA . LEU A 1 202 ? -4.432 -14.048 3.981 1.00 94.00 202 LEU A CA 1
ATOM 1516 C C . LEU A 1 202 ? -4.999 -14.323 2.585 1.00 94.00 202 LEU A C 1
ATOM 1518 O O . LEU A 1 202 ? -5.704 -15.301 2.342 1.00 94.00 202 LEU A O 1
ATOM 1522 N N . LEU A 1 203 ? -4.605 -13.473 1.640 1.00 95.19 203 LEU A N 1
ATOM 1523 C CA . LEU A 1 203 ? -4.829 -13.628 0.209 1.00 95.19 203 LEU A CA 1
ATOM 1524 C C . LEU A 1 203 ? -3.519 -13.946 -0.504 1.00 95.19 203 LEU A C 1
ATOM 1526 O O . LEU A 1 203 ? -2.524 -13.231 -0.351 1.00 95.19 203 LEU A O 1
ATOM 1530 N N . TYR A 1 204 ? -3.544 -14.977 -1.346 1.00 96.38 204 TYR A N 1
ATOM 1531 C CA . TYR A 1 204 ? -2.440 -15.332 -2.230 1.00 96.38 204 TYR A CA 1
ATOM 1532 C C . TYR A 1 204 ? -2.786 -14.924 -3.659 1.00 96.38 204 TYR A C 1
ATOM 1534 O O . TYR A 1 204 ? -3.563 -15.581 -4.353 1.00 96.38 204 TYR A O 1
ATOM 1542 N N . ILE A 1 205 ? -2.203 -13.811 -4.097 1.00 96.81 205 ILE A N 1
ATOM 1543 C CA . ILE A 1 205 ? -2.476 -13.196 -5.399 1.00 96.81 205 ILE A CA 1
ATOM 1544 C C . ILE A 1 205 ? -1.374 -13.598 -6.373 1.00 96.81 205 ILE A C 1
ATOM 1546 O O . ILE A 1 205 ? -0.195 -13.430 -6.068 1.00 96.81 205 ILE A O 1
ATOM 1550 N N . LYS A 1 206 ? -1.735 -14.091 -7.558 1.00 96.38 206 LYS A N 1
ATOM 1551 C CA . LYS A 1 206 ? -0.783 -14.452 -8.613 1.00 96.38 206 LYS A CA 1
ATOM 1552 C C . LYS A 1 206 ? 0.011 -13.230 -9.073 1.00 96.38 206 LYS A C 1
ATOM 1554 O O . LYS A 1 206 ? -0.569 -12.231 -9.485 1.00 96.38 206 LYS A O 1
ATOM 1559 N N . GLY A 1 207 ? 1.335 -13.342 -9.082 1.00 95.00 207 GLY A N 1
ATOM 1560 C CA . GLY A 1 207 ? 2.245 -12.330 -9.608 1.00 95.00 207 GLY A CA 1
ATOM 1561 C C . GLY A 1 207 ? 2.650 -11.248 -8.606 1.00 95.00 207 GLY A C 1
ATOM 1562 O O . GLY A 1 207 ? 2.493 -11.376 -7.391 1.00 95.00 207 GLY A O 1
ATOM 1563 N N . ALA A 1 208 ? 3.249 -10.180 -9.137 1.00 95.69 208 ALA A N 1
ATOM 1564 C CA . ALA A 1 208 ? 3.784 -9.077 -8.352 1.00 95.69 208 ALA A CA 1
ATOM 1565 C C . ALA A 1 208 ? 2.743 -7.974 -8.136 1.00 95.69 208 ALA A C 1
ATOM 1567 O O . ALA A 1 208 ? 1.992 -7.609 -9.034 1.00 95.69 208 ALA A O 1
ATOM 1568 N N . VAL A 1 209 ? 2.776 -7.383 -6.946 1.00 96.81 209 VAL A N 1
ATOM 1569 C CA . VAL A 1 209 ? 1.881 -6.297 -6.529 1.00 96.81 209 VAL A CA 1
ATOM 1570 C C . VAL A 1 209 ? 2.693 -5.017 -6.269 1.00 96.81 209 VAL A C 1
ATOM 1572 O O . VAL A 1 209 ? 3.839 -5.122 -5.804 1.00 96.81 209 VAL A O 1
ATOM 1575 N N . PRO A 1 210 ? 2.171 -3.800 -6.534 1.00 96.56 210 PRO A N 1
ATOM 1576 C CA . PRO A 1 210 ? 2.888 -2.551 -6.275 1.00 96.56 210 PRO A CA 1
ATOM 1577 C C . PRO A 1 210 ? 3.349 -2.399 -4.817 1.00 96.56 210 PRO A C 1
ATOM 1579 O O . PRO A 1 210 ? 2.699 -2.844 -3.876 1.00 96.56 210 PRO A O 1
ATOM 1582 N N . GLY A 1 211 ? 4.483 -1.719 -4.638 1.00 95.12 211 GLY A N 1
ATOM 1583 C CA . GLY A 1 211 ? 4.958 -1.265 -3.329 1.00 95.12 211 GLY A CA 1
ATOM 1584 C C . GLY A 1 211 ? 5.921 -2.199 -2.592 1.00 95.12 211 GLY A C 1
ATOM 1585 O O . GLY A 1 211 ? 6.323 -3.266 -3.075 1.00 95.12 211 GLY A O 1
ATOM 1586 N N . ILE A 1 212 ? 6.354 -1.723 -1.423 1.00 94.81 212 ILE A N 1
ATOM 1587 C CA . ILE A 1 212 ? 7.246 -2.422 -0.483 1.00 94.81 212 ILE A CA 1
ATOM 1588 C C . ILE A 1 212 ? 6.467 -3.376 0.438 1.00 94.81 212 ILE A C 1
ATOM 1590 O O . ILE A 1 212 ? 5.245 -3.273 0.553 1.00 94.81 212 ILE A O 1
ATOM 1594 N N . LYS A 1 213 ? 7.182 -4.283 1.119 1.00 95.56 213 LYS A N 1
ATOM 1595 C CA . LYS A 1 213 ? 6.642 -5.073 2.239 1.00 95.56 213 LYS A CA 1
ATOM 1596 C C . LYS A 1 213 ? 6.080 -4.120 3.301 1.00 95.56 213 LYS A C 1
ATOM 1598 O O . LYS A 1 213 ? 6.682 -3.099 3.615 1.00 95.56 213 LYS A O 1
ATOM 1603 N N . GLY A 1 214 ? 4.888 -4.420 3.793 1.00 93.12 214 GLY A N 1
ATOM 1604 C CA . GLY A 1 214 ? 4.123 -3.605 4.731 1.00 93.12 214 GLY A CA 1
ATOM 1605 C C . GLY A 1 214 ? 3.327 -2.448 4.120 1.00 93.12 214 GLY A C 1
ATOM 1606 O O . GLY A 1 214 ? 2.647 -1.739 4.862 1.00 93.12 214 GLY A O 1
ATOM 1607 N N . GLY A 1 215 ? 3.394 -2.244 2.801 1.00 93.81 215 GLY A N 1
ATOM 1608 C CA . GLY A 1 215 ? 2.610 -1.223 2.109 1.00 93.81 215 GLY A CA 1
ATOM 1609 C C . GLY A 1 215 ? 1.112 -1.540 2.093 1.00 93.81 215 GLY A C 1
ATOM 1610 O O . GLY A 1 215 ? 0.725 -2.703 1.978 1.00 93.81 215 GLY A O 1
ATOM 1611 N N . LEU A 1 216 ? 0.282 -0.494 2.186 1.00 95.94 216 LEU A N 1
ATOM 1612 C CA . LEU A 1 216 ? -1.170 -0.595 2.023 1.00 95.94 216 LEU A CA 1
ATOM 1613 C C . LEU A 1 216 ? -1.517 -0.865 0.555 1.00 95.94 216 LEU A C 1
ATO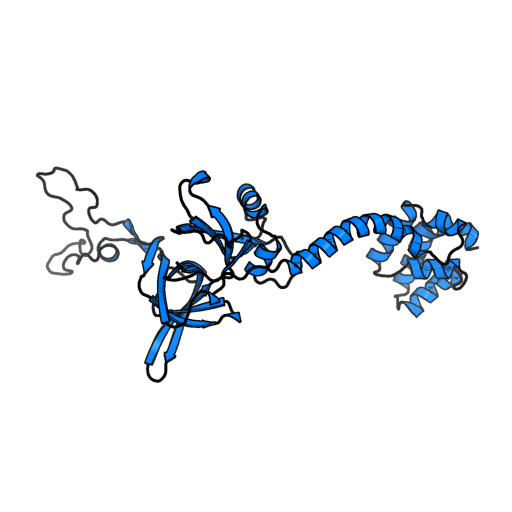M 1615 O O . LEU A 1 216 ? -1.037 -0.168 -0.345 1.00 95.94 216 LEU A O 1
ATOM 1619 N N . LEU A 1 217 ? -2.404 -1.825 0.350 1.00 96.81 217 LEU A N 1
ATOM 1620 C CA . LEU A 1 217 ? -2.977 -2.213 -0.923 1.00 96.81 217 LEU A CA 1
ATOM 1621 C C . LEU A 1 217 ? -4.490 -2.026 -0.875 1.00 96.81 217 LEU A C 1
ATOM 1623 O O . LEU A 1 217 ? -5.133 -2.300 0.137 1.00 96.81 217 LEU A O 1
ATOM 1627 N N . LEU A 1 218 ? -5.041 -1.547 -1.982 1.00 96.62 218 LEU A N 1
ATOM 1628 C CA . LEU A 1 218 ? -6.468 -1.523 -2.246 1.00 96.62 218 LEU A CA 1
ATOM 1629 C C . LEU A 1 218 ? -6.729 -2.631 -3.254 1.00 96.62 218 LEU A C 1
ATOM 1631 O O . LEU A 1 218 ? -6.163 -2.601 -4.347 1.00 96.62 218 LEU A O 1
ATOM 1635 N N . ILE A 1 219 ? -7.547 -3.599 -2.875 1.00 96.31 219 ILE A N 1
ATOM 1636 C CA . ILE A 1 219 ? -7.914 -4.720 -3.730 1.00 96.31 219 ILE A CA 1
ATOM 1637 C C . ILE A 1 219 ? -9.372 -4.519 -4.110 1.00 96.31 219 ILE A C 1
ATOM 1639 O O . ILE A 1 219 ? -10.211 -4.340 -3.229 1.00 96.31 219 ILE A O 1
ATOM 1643 N N . THR A 1 220 ? -9.663 -4.528 -5.405 1.00 95.25 220 THR A N 1
ATOM 1644 C CA . THR A 1 220 ? -11.025 -4.488 -5.939 1.00 95.25 220 THR A CA 1
ATOM 1645 C C . THR A 1 220 ? -11.246 -5.662 -6.879 1.00 95.25 220 THR A C 1
ATOM 1647 O O . THR A 1 220 ? -10.311 -6.135 -7.516 1.00 95.25 220 THR A O 1
ATOM 1650 N N . GLY A 1 221 ? -12.477 -6.140 -6.967 1.00 92.56 221 GLY A N 1
ATOM 1651 C CA . GLY A 1 221 ? -12.884 -7.205 -7.871 1.00 92.56 221 GLY A CA 1
ATOM 1652 C C . GLY A 1 221 ? -14.359 -7.080 -8.216 1.00 92.56 221 GLY A C 1
ATOM 1653 O O . GLY A 1 221 ? -15.102 -6.308 -7.597 1.00 92.56 221 GLY A O 1
ATOM 1654 N N . ASP A 1 222 ? -14.781 -7.855 -9.200 1.00 88.12 222 ASP A N 1
ATOM 1655 C CA . ASP A 1 222 ? -16.169 -7.866 -9.641 1.00 88.12 222 ASP A CA 1
ATOM 1656 C C . ASP A 1 222 ? -17.026 -8.780 -8.747 1.00 88.12 222 ASP A C 1
ATOM 1658 O O . ASP A 1 222 ? -16.526 -9.679 -8.066 1.00 88.12 222 ASP A O 1
ATOM 1662 N N . GLY A 1 223 ? -18.332 -8.507 -8.695 1.00 85.00 223 GLY A N 1
ATOM 1663 C CA . GLY A 1 223 ? -19.305 -9.281 -7.914 1.00 85.00 223 GLY A CA 1
ATOM 1664 C C . GLY A 1 223 ? -19.772 -8.632 -6.607 1.00 85.00 223 GLY A C 1
ATOM 1665 O O . GLY A 1 223 ? -19.565 -7.437 -6.362 1.00 85.00 223 GLY A O 1
ATOM 1666 N N . GLU A 1 224 ? -20.457 -9.429 -5.788 1.00 82.88 224 GLU A N 1
ATOM 1667 C CA . GLU A 1 224 ? -21.128 -8.997 -4.557 1.00 82.88 224 GLU A CA 1
ATOM 1668 C C . GLU A 1 224 ? -20.215 -9.044 -3.332 1.00 82.88 224 GLU A C 1
ATOM 1670 O O . GLU A 1 224 ? -19.395 -9.951 -3.171 1.00 82.88 224 GLU A O 1
ATOM 1675 N N . LEU A 1 225 ? -20.369 -8.047 -2.461 1.00 85.00 225 LEU A N 1
ATOM 1676 C CA . LEU A 1 225 ? -19.573 -7.897 -1.252 1.00 85.00 225 LEU A CA 1
ATOM 1677 C C . LEU A 1 225 ? -20.241 -8.648 -0.094 1.00 85.00 225 LEU A C 1
ATOM 1679 O O . LEU A 1 225 ? -21.389 -8.366 0.244 1.00 85.00 225 LEU A O 1
ATOM 1683 N N . LYS A 1 226 ? -19.516 -9.590 0.520 1.00 84.50 226 LYS A N 1
ATOM 1684 C CA . LYS A 1 226 ? -19.989 -10.340 1.688 1.00 84.50 226 LYS A CA 1
ATOM 1685 C C . LYS A 1 226 ? -19.544 -9.633 2.958 1.00 84.50 226 LYS A C 1
ATOM 1687 O O . LYS A 1 226 ? -18.381 -9.262 3.098 1.00 84.50 226 LYS A O 1
ATOM 1692 N N . VAL A 1 227 ? -20.479 -9.455 3.878 1.00 83.44 227 VAL A N 1
ATOM 1693 C CA . VAL A 1 227 ? -20.248 -8.751 5.136 1.00 83.44 227 VAL A CA 1
ATOM 1694 C C . VAL A 1 227 ? -20.631 -9.648 6.290 1.00 83.44 227 VAL A C 1
ATOM 1696 O O . VAL A 1 227 ? -21.723 -10.216 6.310 1.00 83.44 227 VAL A O 1
ATOM 1699 N N . GLU A 1 228 ? -19.743 -9.739 7.270 1.00 81.19 228 GLU A N 1
ATOM 1700 C CA . GLU A 1 228 ? -20.064 -10.330 8.557 1.00 81.19 228 GLU A CA 1
ATOM 1701 C C . GLU A 1 228 ? -20.711 -9.253 9.422 1.00 81.19 228 GLU A C 1
ATOM 1703 O O . GLU A 1 228 ? -20.068 -8.296 9.870 1.00 81.19 228 GLU A O 1
ATOM 1708 N N . LYS A 1 229 ? -22.024 -9.396 9.620 1.00 76.06 229 LYS A N 1
ATOM 1709 C CA . LYS A 1 229 ? -22.764 -8.573 10.570 1.00 76.06 229 LYS A CA 1
ATOM 1710 C C . LYS A 1 229 ? -22.289 -8.952 11.962 1.00 76.06 229 LYS A C 1
ATOM 1712 O O . LYS A 1 229 ? -22.336 -10.122 12.342 1.00 76.06 229 LYS A O 1
ATOM 1717 N N . ILE A 1 230 ? -21.890 -7.962 12.748 1.00 63.94 230 ILE A N 1
ATOM 1718 C CA . ILE A 1 230 ? -21.744 -8.166 14.186 1.00 63.94 230 ILE A CA 1
ATOM 1719 C C . ILE A 1 230 ? -23.168 -8.360 14.708 1.00 63.94 230 ILE A C 1
ATOM 1721 O O . ILE A 1 230 ? -23.938 -7.404 14.814 1.00 63.94 230 ILE A O 1
ATOM 1725 N N . SER A 1 231 ? -23.555 -9.614 14.940 1.00 42.62 231 SER A N 1
ATOM 1726 C CA . SER A 1 231 ? -24.860 -9.949 15.501 1.00 42.62 231 SER A CA 1
ATOM 1727 C C . SER A 1 231 ? -25.061 -9.152 16.794 1.00 42.62 231 SER A C 1
ATOM 1729 O O . SER A 1 231 ? -24.163 -9.152 17.643 1.00 42.62 231 SER A O 1
ATOM 1731 N N . PRO A 1 232 ? -26.227 -8.521 17.007 1.00 41.38 232 PRO A N 1
ATOM 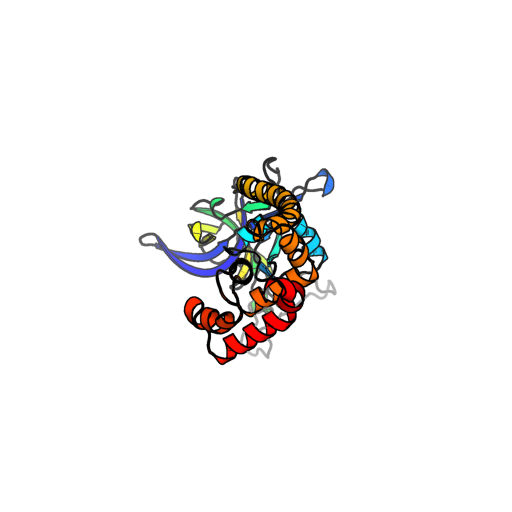1732 C CA . PRO A 1 232 ? -26.520 -7.777 18.228 1.00 41.38 232 PRO A CA 1
ATOM 1733 C C . PRO A 1 232 ? -26.522 -8.642 19.501 1.00 41.38 232 PRO A C 1
ATOM 1735 O O . PRO A 1 232 ? -26.775 -8.117 20.575 1.00 41.38 232 PRO A O 1
ATOM 1738 N N . GLU A 1 233 ? -26.195 -9.933 19.446 1.00 33.94 233 GLU A N 1
ATOM 1739 C CA . GLU A 1 233 ? -26.021 -10.789 20.623 1.00 33.94 233 GLU A CA 1
ATOM 1740 C C . GLU A 1 233 ? -24.852 -10.349 21.525 1.00 33.94 233 GLU A C 1
ATOM 1742 O O . GLU A 1 233 ? -24.923 -10.504 22.749 1.00 33.94 233 GLU A O 1
ATOM 1747 N N . SER A 1 234 ? -23.820 -9.693 20.974 1.00 33.12 234 SER A N 1
ATOM 1748 C CA . SER A 1 234 ? -22.791 -9.026 21.791 1.00 33.12 234 SER A CA 1
ATOM 1749 C C . SER A 1 234 ? -23.320 -7.745 22.444 1.00 33.12 234 SER A C 1
ATOM 1751 O O . SER A 1 234 ? -22.932 -7.438 23.569 1.00 33.12 234 SER A O 1
ATOM 1753 N N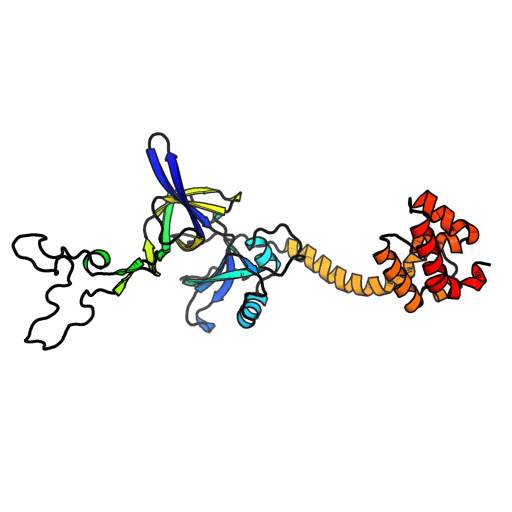 . ASN A 1 235 ? -24.271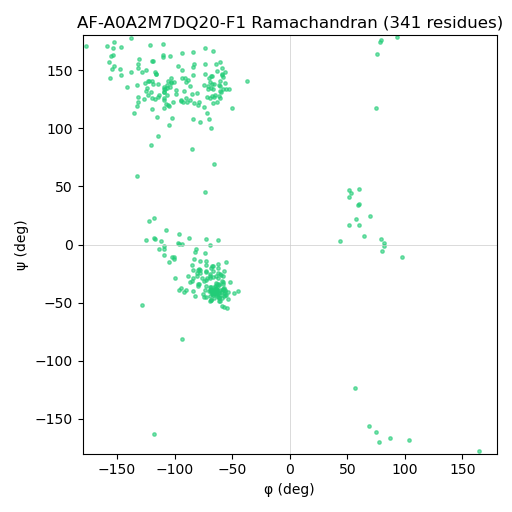 -7.060 21.799 1.00 33.41 235 ASN A N 1
ATOM 1754 C CA . ASN A 1 235 ? -24.997 -5.912 22.348 1.00 33.41 235 ASN A CA 1
ATOM 1755 C C . ASN A 1 235 ? -26.128 -6.320 23.298 1.00 33.41 235 ASN A C 1
ATOM 1757 O O . ASN A 1 235 ? -26.495 -5.526 24.145 1.00 33.41 235 ASN A O 1
ATOM 1761 N N . ALA A 1 236 ? -26.662 -7.540 23.241 1.00 32.31 236 ALA A N 1
ATOM 1762 C CA . ALA A 1 236 ? -27.557 -8.070 24.268 1.00 32.31 236 ALA A CA 1
ATOM 1763 C C . ALA A 1 236 ? -26.763 -8.445 25.523 1.00 32.31 236 ALA A C 1
ATOM 1765 O O . ALA A 1 236 ? -27.257 -8.273 26.630 1.00 32.31 236 ALA A O 1
ATOM 1766 N N . ARG A 1 237 ? -25.502 -8.873 25.376 1.00 35.44 237 ARG A N 1
ATOM 1767 C CA . ARG A 1 237 ? -24.567 -9.037 26.500 1.00 35.44 237 ARG A CA 1
ATOM 1768 C C . ARG A 1 237 ? -24.011 -7.703 27.000 1.00 35.44 237 ARG A C 1
ATOM 1770 O O . ARG A 1 237 ? -23.748 -7.603 28.192 1.00 35.44 237 ARG A O 1
ATOM 1777 N N . GLU A 1 238 ? -23.889 -6.678 26.153 1.00 34.19 238 GLU A N 1
ATOM 1778 C CA . GLU A 1 238 ? -23.466 -5.331 26.566 1.00 34.19 238 GLU A CA 1
ATOM 1779 C C . GLU A 1 238 ? -24.597 -4.423 27.055 1.00 34.19 238 GLU A C 1
ATOM 1781 O O . GLU A 1 238 ? -24.368 -3.700 28.006 1.00 34.19 238 GLU A O 1
ATOM 1786 N N . ASN A 1 239 ? -25.830 -4.524 26.556 1.00 34.09 239 ASN A N 1
ATOM 1787 C CA . ASN A 1 239 ? -27.004 -3.839 27.114 1.00 34.09 239 ASN A CA 1
ATOM 1788 C C . ASN A 1 239 ? -27.575 -4.588 28.322 1.00 34.09 239 ASN A C 1
ATOM 1790 O O . ASN A 1 239 ? -28.064 -3.939 29.241 1.00 34.09 239 ASN A O 1
ATOM 1794 N N . LYS A 1 240 ? -27.398 -5.919 28.422 1.00 35.78 240 LYS A N 1
ATOM 1795 C CA . LYS A 1 240 ? -27.491 -6.593 29.727 1.00 35.78 240 LYS A CA 1
ATOM 1796 C C . LYS A 1 240 ? -26.354 -6.180 30.654 1.00 35.78 240 LYS A C 1
ATOM 1798 O O . LYS A 1 240 ? -26.589 -6.203 31.845 1.00 35.78 240 LYS A O 1
ATOM 1803 N N . LYS A 1 241 ? -25.163 -5.779 30.181 1.00 35.03 241 LYS A N 1
ATOM 1804 C CA . LYS A 1 241 ? -24.077 -5.261 31.046 1.00 35.03 241 LYS A CA 1
ATOM 1805 C C . LYS A 1 241 ? -24.196 -3.774 31.377 1.00 35.03 241 LYS A C 1
ATOM 1807 O O . LYS A 1 241 ? -23.774 -3.433 32.464 1.00 35.03 241 LYS A O 1
ATOM 1812 N N . ALA A 1 242 ? -24.788 -2.939 30.524 1.00 31.95 242 ALA A N 1
ATOM 1813 C CA . ALA A 1 242 ? -25.016 -1.507 30.726 1.00 31.95 242 ALA A CA 1
ATOM 1814 C C . ALA A 1 242 ? -26.301 -1.262 31.528 1.00 31.95 242 ALA A C 1
ATOM 1816 O O . ALA A 1 242 ? -26.289 -0.476 32.470 1.00 31.95 242 ALA A O 1
ATOM 1817 N N . GLY A 1 243 ? -27.359 -2.036 31.258 1.00 29.80 243 GLY A N 1
ATOM 1818 C CA . GLY A 1 243 ? -28.505 -2.188 32.156 1.00 29.80 243 GLY A CA 1
ATOM 1819 C C . GLY A 1 243 ? -28.093 -2.808 33.493 1.00 29.80 243 GLY A C 1
ATOM 1820 O O . GLY A 1 243 ? -28.463 -2.272 34.531 1.00 29.80 243 GLY A O 1
ATOM 1821 N N . ASN A 1 244 ? -27.217 -3.831 33.485 1.00 40.09 244 ASN A N 1
ATOM 1822 C CA . ASN A 1 244 ? -26.574 -4.322 34.711 1.00 40.09 244 ASN A CA 1
ATOM 1823 C C . ASN A 1 244 ? -25.485 -3.401 35.268 1.00 40.09 244 ASN A C 1
ATOM 1825 O O . ASN A 1 244 ? -24.994 -3.711 36.335 1.00 40.09 244 ASN A O 1
ATOM 1829 N N . GLN A 1 245 ? -25.052 -2.323 34.612 1.00 37.44 245 GLN A N 1
ATOM 1830 C CA . GLN A 1 245 ? -24.060 -1.388 35.171 1.00 37.44 245 GLN A CA 1
ATOM 1831 C C . GLN A 1 245 ? -24.766 -0.205 35.803 1.00 37.44 245 GLN A C 1
ATOM 1833 O O . GLN A 1 245 ? -24.414 0.137 36.915 1.00 37.44 245 GLN A O 1
ATOM 1838 N N . ALA A 1 246 ? -25.847 0.305 35.212 1.00 34.97 246 ALA A N 1
ATOM 1839 C CA . ALA A 1 246 ? -26.734 1.239 35.898 1.00 34.97 246 ALA A CA 1
ATOM 1840 C C . ALA A 1 246 ? -27.410 0.582 37.119 1.00 34.97 246 ALA A C 1
ATOM 1842 O O . ALA A 1 246 ? -27.468 1.194 38.184 1.00 34.97 246 ALA A O 1
ATOM 1843 N N . SER A 1 247 ? -27.825 -0.691 37.021 1.00 38.22 247 SER A N 1
ATOM 1844 C CA . SER A 1 247 ? -28.311 -1.438 38.188 1.00 38.22 247 SER A CA 1
ATOM 1845 C C . SER A 1 247 ? -27.192 -1.959 39.101 1.00 38.22 247 SER A C 1
ATOM 1847 O O . SER A 1 247 ? -27.446 -2.081 40.290 1.00 38.22 247 SER A O 1
ATOM 1849 N N . LYS A 1 248 ? -25.946 -2.183 38.635 1.00 39.09 248 LYS A N 1
ATOM 1850 C CA . LYS A 1 248 ? -24.783 -2.448 39.522 1.00 39.09 248 LYS A CA 1
ATOM 1851 C C . LYS A 1 248 ? -24.194 -1.201 40.163 1.00 39.09 248 LYS A C 1
ATOM 1853 O O . LYS A 1 248 ? -23.530 -1.354 41.175 1.00 39.09 248 LYS A O 1
ATOM 1858 N N . ASP A 1 249 ? -24.405 -0.006 39.632 1.00 36.78 249 ASP A N 1
ATOM 1859 C CA . ASP A 1 249 ? -23.958 1.244 40.251 1.00 36.78 249 ASP A CA 1
ATOM 1860 C C . ASP A 1 249 ? -25.005 1.727 41.276 1.00 36.78 249 ASP A C 1
ATOM 1862 O O . ASP A 1 249 ? -24.632 2.203 42.346 1.00 36.78 249 ASP A O 1
ATOM 1866 N N . LEU A 1 250 ? -26.299 1.446 41.048 1.00 37.28 250 LEU A N 1
ATOM 1867 C CA . LEU A 1 250 ? -27.338 1.486 42.091 1.00 37.28 250 LEU A CA 1
ATOM 1868 C C . LEU A 1 250 ? -27.170 0.356 43.128 1.00 37.28 250 LEU A C 1
ATOM 1870 O O . LEU A 1 250 ? -27.308 0.608 44.323 1.00 37.28 250 LEU A O 1
ATOM 1874 N N . ALA A 1 251 ? -26.788 -0.859 42.712 1.00 37.69 251 ALA A N 1
ATOM 1875 C CA . ALA A 1 251 ? -26.514 -1.963 43.634 1.00 37.69 251 ALA A CA 1
ATOM 1876 C C . ALA A 1 251 ? -25.146 -1.855 44.324 1.00 37.69 251 ALA A C 1
ATOM 1878 O O . ALA A 1 251 ? -25.003 -2.387 45.407 1.00 37.69 251 ALA A O 1
ATOM 1879 N N . LYS A 1 252 ? -24.144 -1.130 43.809 1.00 35.09 252 LYS A N 1
ATOM 1880 C CA . LYS A 1 252 ? -22.892 -0.837 44.543 1.00 35.09 252 LYS A CA 1
ATOM 1881 C C . LYS A 1 252 ? -23.122 0.113 45.713 1.00 35.09 252 LYS A C 1
ATOM 1883 O O . LYS A 1 252 ? -22.438 -0.015 46.722 1.00 35.09 252 LYS A O 1
ATOM 1888 N N . ASN A 1 253 ? -24.126 0.983 45.616 1.00 36.84 253 ASN A N 1
ATOM 1889 C CA . ASN A 1 253 ? -24.618 1.751 46.759 1.00 36.84 253 ASN A CA 1
ATOM 1890 C C . ASN A 1 253 ? -25.423 0.888 47.756 1.00 36.84 253 ASN A C 1
ATOM 1892 O O . ASN A 1 253 ? -25.620 1.315 48.889 1.00 36.84 253 ASN A O 1
ATOM 1896 N N . GLN A 1 254 ? -25.843 -0.329 47.378 1.00 39.03 254 GLN A N 1
ATOM 1897 C CA . GLN A 1 254 ? -26.467 -1.311 48.281 1.00 39.03 254 GLN A CA 1
ATOM 1898 C C . GLN A 1 254 ? -25.496 -2.399 48.784 1.00 39.03 254 GLN A C 1
ATOM 1900 O O . GLN A 1 254 ? -25.632 -2.834 49.917 1.00 39.03 254 GLN A O 1
ATOM 1905 N N . VAL A 1 255 ? -24.455 -2.774 48.030 1.00 36.91 255 VAL A N 1
ATOM 1906 C CA . VAL A 1 255 ? -23.445 -3.790 48.409 1.00 36.91 255 VAL A CA 1
ATOM 1907 C C . VAL A 1 255 ? -22.584 -3.334 49.595 1.00 36.91 255 VAL A C 1
ATOM 1909 O O . VAL A 1 255 ? -22.006 -4.165 50.292 1.00 36.91 255 VAL A O 1
ATOM 1912 N N . GLY A 1 256 ? -22.551 -2.032 49.895 1.00 39.84 256 GLY A N 1
ATOM 1913 C CA . GLY A 1 256 ? -22.004 -1.531 51.159 1.00 39.84 256 GLY A CA 1
ATOM 1914 C C . GLY A 1 256 ? -22.759 -2.026 52.404 1.00 39.84 256 GLY A C 1
ATOM 1915 O O . GLY A 1 256 ? -22.148 -2.121 53.462 1.00 39.84 256 GLY A O 1
ATOM 1916 N N . LYS A 1 257 ? -24.047 -2.397 52.287 1.00 42.00 257 LYS A N 1
ATOM 1917 C CA . LYS A 1 257 ? -24.864 -2.903 53.408 1.00 42.00 257 LYS A CA 1
ATOM 1918 C C . LYS A 1 257 ? -24.696 -4.405 53.682 1.00 42.00 257 LYS A C 1
ATOM 1920 O O . LYS A 1 257 ? -24.923 -4.822 54.815 1.00 42.00 257 LYS A O 1
ATOM 1925 N N . ASP A 1 258 ? -24.235 -5.196 52.709 1.00 49.81 258 ASP A N 1
ATOM 1926 C CA . ASP A 1 258 ? -24.292 -6.669 52.789 1.00 49.81 258 ASP A CA 1
ATOM 1927 C C . ASP A 1 258 ? -22.963 -7.357 53.156 1.00 49.81 258 ASP A C 1
ATOM 1929 O O . ASP A 1 258 ? -22.957 -8.541 53.483 1.00 49.81 258 ASP A O 1
ATOM 1933 N N . ARG A 1 259 ? -21.823 -6.647 53.168 1.00 51.84 259 ARG A N 1
ATOM 1934 C CA . ARG A 1 259 ? -20.515 -7.240 53.544 1.00 51.84 259 ARG A CA 1
ATOM 1935 C C . ARG A 1 259 ? -20.399 -7.619 55.024 1.00 51.84 259 ARG A C 1
ATOM 1937 O O . ARG A 1 259 ? -19.572 -8.443 55.389 1.00 51.84 259 ARG A O 1
ATOM 1944 N N . PHE A 1 260 ? -21.244 -7.030 55.861 1.00 56.03 260 PHE A N 1
ATOM 1945 C CA . PHE A 1 260 ? -21.226 -7.165 57.316 1.00 56.03 260 PHE A CA 1
ATOM 1946 C C . PHE A 1 260 ? -22.515 -7.811 57.839 1.00 56.03 260 PHE A C 1
ATOM 1948 O O . PHE A 1 260 ? -22.881 -7.603 58.990 1.00 56.03 260 PHE A O 1
ATOM 1955 N N . ALA A 1 261 ? -23.239 -8.569 57.003 1.00 57.34 261 ALA A N 1
ATOM 1956 C CA . ALA A 1 261 ? -24.602 -9.042 57.274 1.00 57.34 261 ALA A CA 1
ATOM 1957 C C . ALA A 1 261 ? -24.777 -9.750 58.635 1.00 57.34 261 ALA A C 1
ATOM 1959 O O . ALA A 1 261 ? -25.815 -9.566 59.272 1.00 57.34 261 ALA A O 1
ATOM 1960 N N . ASN A 1 262 ? -23.743 -10.441 59.124 1.00 58.56 262 ASN A N 1
ATOM 1961 C CA . ASN A 1 262 ? -23.762 -11.208 60.376 1.00 58.56 262 ASN A CA 1
ATOM 1962 C C . ASN A 1 262 ? -23.398 -10.407 61.646 1.00 58.56 262 ASN A C 1
ATOM 1964 O O . ASN A 1 262 ? -23.295 -10.998 62.714 1.00 58.56 262 ASN A O 1
ATOM 1968 N N . LEU A 1 263 ? -23.210 -9.084 61.559 1.00 62.72 263 LEU A N 1
ATOM 1969 C CA . LEU A 1 263 ? -22.841 -8.229 62.699 1.00 62.72 263 LEU A CA 1
ATOM 1970 C C . LEU A 1 263 ? -24.048 -7.524 63.342 1.00 62.72 263 LEU A C 1
ATOM 1972 O O . LEU A 1 263 ? -25.052 -7.241 62.673 1.00 62.72 263 LEU A O 1
ATOM 1976 N N . ALA A 1 264 ? -23.932 -7.197 64.634 1.00 67.88 264 ALA A N 1
ATOM 1977 C CA . ALA A 1 264 ? -24.908 -6.379 65.359 1.00 67.88 264 ALA A CA 1
ATOM 1978 C C . ALA A 1 264 ? -25.091 -5.002 64.684 1.00 67.88 264 ALA A C 1
ATOM 1980 O O . ALA A 1 264 ? -24.139 -4.439 64.137 1.00 67.88 264 ALA A O 1
ATOM 1981 N N . GLN A 1 265 ? -26.317 -4.462 64.700 1.00 65.12 265 GLN A N 1
ATOM 1982 C CA . GLN A 1 265 ? -26.666 -3.224 63.980 1.00 65.12 265 GLN A CA 1
ATOM 1983 C C . GLN A 1 265 ? -25.808 -2.020 64.405 1.00 65.12 265 GLN A C 1
ATOM 1985 O O . GLN A 1 265 ? -25.340 -1.283 63.545 1.00 65.12 265 GLN A O 1
ATOM 1990 N N . GLU A 1 266 ? -25.484 -1.893 65.692 1.00 63.03 266 GLU A N 1
ATOM 1991 C CA . GLU A 1 266 ? -24.634 -0.808 66.206 1.00 63.03 266 GLU A CA 1
ATOM 1992 C C . GLU A 1 266 ? -23.205 -0.831 65.635 1.00 63.03 266 GLU A C 1
ATOM 1994 O O . GLU A 1 266 ? -22.596 0.210 65.385 1.00 63.03 266 GLU A O 1
ATOM 1999 N N . ILE A 1 267 ? -22.663 -2.026 65.384 1.00 66.81 267 ILE A N 1
ATOM 2000 C CA . ILE A 1 267 ? -21.312 -2.199 64.840 1.00 66.81 267 ILE A CA 1
ATOM 2001 C C . ILE A 1 267 ? -21.306 -1.965 63.328 1.00 66.81 267 ILE A C 1
ATOM 2003 O O . ILE A 1 267 ? -20.366 -1.373 62.791 1.00 66.81 267 ILE A O 1
ATOM 2007 N N . LYS A 1 268 ? -22.382 -2.368 62.640 1.00 68.50 268 LYS A N 1
ATOM 2008 C CA . LYS A 1 268 ? -22.588 -2.047 61.222 1.00 68.50 268 LYS A CA 1
ATOM 2009 C C . LYS A 1 268 ? -22.560 -0.540 60.994 1.00 68.50 268 LYS A C 1
ATOM 2011 O O . LYS A 1 268 ? -21.903 -0.102 60.056 1.00 68.50 268 LYS A O 1
ATOM 2016 N N . ASP A 1 269 ? -23.186 0.243 61.867 1.00 69.94 269 ASP A N 1
ATOM 2017 C CA . ASP A 1 269 ? -23.227 1.701 61.730 1.00 69.94 269 ASP A CA 1
ATOM 2018 C C . ASP A 1 269 ? -21.851 2.352 61.941 1.00 69.94 269 ASP A C 1
ATOM 2020 O O . ASP A 1 269 ? -21.486 3.276 61.208 1.00 69.94 269 ASP A O 1
ATOM 2024 N N . LYS A 1 270 ? -21.038 1.830 62.872 1.00 69.50 270 LYS A N 1
ATOM 2025 C CA . LYS A 1 270 ? -19.654 2.294 63.074 1.00 69.50 270 LYS A CA 1
ATOM 2026 C C . LYS A 1 270 ? -18.748 1.940 61.892 1.00 69.50 270 LYS A C 1
ATOM 2028 O O . LYS A 1 270 ? -18.067 2.815 61.368 1.00 69.50 270 LYS A O 1
ATOM 2033 N N . ILE A 1 271 ? -18.775 0.695 61.411 1.00 70.62 271 ILE A N 1
ATOM 2034 C CA . ILE A 1 271 ? -17.923 0.246 60.292 1.00 70.62 271 ILE A CA 1
ATOM 2035 C C . ILE A 1 271 ? -18.380 0.840 58.957 1.00 70.62 271 ILE A C 1
ATOM 2037 O O . ILE A 1 271 ? -17.560 1.087 58.073 1.00 70.62 271 ILE A O 1
ATOM 2041 N N . SER A 1 272 ? -19.677 1.134 58.815 1.00 72.25 272 SER A N 1
ATOM 2042 C CA . SER A 1 272 ? -20.233 1.753 57.611 1.00 72.25 272 SER A CA 1
ATOM 2043 C C . SER A 1 272 ? -19.804 3.215 57.425 1.00 72.25 272 SER A C 1
ATOM 2045 O O . SER A 1 272 ? -20.181 3.843 56.428 1.00 72.25 272 SER A O 1
ATOM 2047 N N . GLN A 1 273 ? -19.006 3.779 58.338 1.00 80.00 273 GLN A N 1
ATOM 2048 C CA . GLN A 1 273 ? -18.430 5.097 58.143 1.00 80.00 273 GLN A CA 1
ATOM 2049 C C . GLN A 1 273 ? -17.527 5.126 56.893 1.00 80.00 273 GLN A C 1
ATOM 2051 O O . GLN A 1 273 ? -16.630 4.290 56.740 1.00 80.00 273 GLN A O 1
ATOM 2056 N N . PRO A 1 274 ? -17.679 6.130 56.003 1.00 76.31 274 PRO A N 1
ATOM 2057 C CA . PRO A 1 274 ? -16.919 6.203 54.751 1.00 76.31 274 PRO A CA 1
ATOM 2058 C C . PRO A 1 274 ? -15.398 6.229 54.946 1.00 76.31 274 PRO A C 1
ATOM 2060 O O . PRO A 1 274 ? -14.649 5.819 54.060 1.00 76.31 274 PRO A O 1
ATOM 2063 N N . ARG A 1 275 ? -14.939 6.735 56.099 1.00 78.50 275 ARG A N 1
ATOM 2064 C CA . ARG A 1 275 ? -13.519 6.812 56.461 1.00 78.50 275 ARG A CA 1
ATOM 2065 C C . ARG A 1 275 ? -12.923 5.421 56.696 1.00 78.50 275 ARG A C 1
ATOM 2067 O O . ARG A 1 275 ? -11.891 5.125 56.099 1.00 78.50 275 ARG A O 1
ATOM 2074 N N . ILE A 1 276 ? -13.608 4.574 57.469 1.00 79.69 276 ILE A N 1
ATOM 2075 C CA . ILE A 1 276 ? -13.177 3.206 57.795 1.00 79.69 276 ILE A CA 1
ATOM 2076 C C . ILE A 1 276 ? -13.240 2.308 56.555 1.00 79.69 276 ILE A C 1
ATOM 2078 O O . ILE A 1 276 ? -12.282 1.613 56.238 1.00 79.69 276 ILE A O 1
ATOM 2082 N N . ILE A 1 277 ? -14.318 2.379 55.766 1.00 79.88 277 ILE A N 1
ATOM 2083 C CA . ILE A 1 277 ? -14.413 1.606 54.512 1.00 79.88 277 ILE A CA 1
ATOM 2084 C C . ILE A 1 277 ? -13.252 1.952 53.569 1.00 79.88 277 ILE A C 1
ATOM 2086 O O . ILE A 1 277 ? -12.686 1.080 52.909 1.00 79.88 277 ILE A O 1
ATOM 2090 N N . LYS A 1 278 ? -12.873 3.233 53.503 1.00 81.12 278 LYS A N 1
ATOM 2091 C CA . LYS A 1 278 ? -11.752 3.677 52.675 1.00 81.12 278 LYS A CA 1
ATOM 2092 C C . LYS A 1 278 ? -10.409 3.170 53.205 1.00 81.12 278 LYS A C 1
ATOM 2094 O O . LYS A 1 278 ? -9.586 2.768 52.388 1.00 81.12 278 LYS A O 1
ATOM 2099 N N . SER A 1 279 ? -10.177 3.178 54.521 1.00 80.06 279 SER A N 1
ATOM 2100 C CA . SER A 1 279 ? -8.936 2.647 55.103 1.00 80.06 279 SER A CA 1
ATOM 2101 C C . SER A 1 279 ? -8.829 1.133 54.921 1.00 80.06 279 SER A C 1
ATOM 2103 O O . SER A 1 279 ? -7.771 0.667 54.505 1.00 80.06 279 SER A O 1
ATOM 2105 N N . ILE A 1 280 ? -9.925 0.391 55.113 1.00 82.25 280 ILE A N 1
ATOM 2106 C CA . ILE A 1 280 ? -9.998 -1.053 54.855 1.00 82.25 280 ILE A CA 1
ATOM 2107 C C . ILE A 1 280 ? -9.660 -1.345 53.390 1.00 82.25 280 ILE A C 1
ATOM 2109 O O . ILE A 1 280 ? -8.716 -2.082 53.138 1.00 82.25 280 ILE A O 1
ATOM 2113 N N . ASN A 1 281 ? -10.326 -0.699 52.426 1.00 81.75 281 ASN A N 1
ATOM 2114 C CA . ASN A 1 281 ? -10.056 -0.935 51.000 1.00 81.75 281 ASN A CA 1
ATOM 2115 C C . ASN A 1 281 ? -8.588 -0.650 50.622 1.00 81.75 281 ASN A C 1
ATOM 2117 O O . ASN A 1 281 ? -7.999 -1.388 49.839 1.00 81.75 281 ASN A O 1
ATOM 2121 N N . ILE A 1 282 ? -7.975 0.398 51.189 1.00 83.88 282 ILE A N 1
ATOM 2122 C CA . ILE A 1 282 ? -6.554 0.712 50.955 1.00 83.88 282 ILE A CA 1
ATOM 2123 C C . ILE A 1 282 ? -5.646 -0.406 51.492 1.00 83.88 282 ILE A C 1
ATOM 2125 O O . ILE A 1 282 ? -4.664 -0.766 50.842 1.00 83.88 282 ILE A O 1
ATOM 2129 N N . LEU A 1 283 ? -5.951 -0.953 52.671 1.00 81.25 283 LEU A N 1
ATOM 2130 C CA . LEU A 1 283 ? -5.170 -2.034 53.280 1.00 81.25 283 LEU A CA 1
ATOM 2131 C C . LEU A 1 283 ? -5.380 -3.378 52.563 1.00 81.25 283 LEU A C 1
ATOM 2133 O O . LEU A 1 283 ? -4.416 -4.133 52.420 1.00 81.25 283 LEU A O 1
ATOM 2137 N N . GLU A 1 284 ? -6.592 -3.650 52.071 1.00 83.06 284 GLU A N 1
ATOM 2138 C CA . GLU A 1 284 ? -6.906 -4.822 51.242 1.00 83.06 284 GLU A CA 1
ATOM 2139 C C . GLU A 1 284 ? -6.145 -4.777 49.915 1.00 83.06 284 GLU A C 1
ATOM 2141 O O . GLU A 1 284 ? -5.547 -5.773 49.515 1.00 83.06 284 GLU A O 1
ATOM 2146 N N . GLU A 1 285 ? -6.084 -3.614 49.258 1.00 80.06 285 GLU A N 1
ATOM 2147 C CA . GLU A 1 285 ? -5.306 -3.430 48.027 1.00 80.06 285 GLU A CA 1
ATOM 2148 C C . GLU A 1 285 ? -3.793 -3.549 48.268 1.00 80.06 285 GLU A C 1
ATOM 2150 O O . GLU A 1 285 ? -3.088 -4.145 47.452 1.00 80.06 285 GLU A O 1
ATOM 2155 N N . LYS A 1 286 ? -3.283 -3.013 49.389 1.00 82.56 286 LYS A N 1
ATOM 2156 C CA . LYS A 1 286 ? -1.850 -3.057 49.740 1.00 82.56 286 LYS A CA 1
ATOM 2157 C C . LYS A 1 286 ? -1.370 -4.485 50.014 1.00 82.56 286 LYS A C 1
ATOM 2159 O O . LYS A 1 286 ? -0.267 -4.836 49.604 1.00 82.56 286 LYS A O 1
ATOM 2164 N N . ASN A 1 287 ? -2.184 -5.295 50.693 1.00 78.94 287 ASN A N 1
ATOM 2165 C CA . ASN A 1 287 ? -1.786 -6.626 51.166 1.00 78.94 287 ASN A CA 1
ATOM 2166 C C . ASN A 1 287 ? -2.458 -7.785 50.408 1.00 78.94 287 ASN A C 1
ATOM 2168 O O . ASN A 1 287 ? -2.157 -8.943 50.683 1.00 78.94 287 ASN A O 1
ATOM 2172 N N . ASN A 1 288 ? -3.327 -7.481 49.437 1.00 78.00 288 ASN A N 1
ATOM 2173 C CA . ASN A 1 288 ? -4.077 -8.435 48.615 1.00 78.00 288 ASN A CA 1
ATOM 2174 C C . ASN A 1 288 ? -4.835 -9.493 49.445 1.00 78.00 288 ASN A C 1
ATOM 2176 O O . ASN A 1 288 ? -4.754 -10.690 49.166 1.00 78.00 288 ASN A O 1
ATOM 2180 N N . LEU A 1 289 ? -5.547 -9.038 50.482 1.00 79.69 289 LEU A N 1
ATOM 2181 C CA . LEU A 1 289 ? -6.271 -9.868 51.453 1.00 79.69 289 LEU A CA 1
ATOM 2182 C C . LEU A 1 289 ? -7.693 -9.371 51.673 1.00 79.69 289 LEU A C 1
ATOM 2184 O O . LEU A 1 289 ? -7.949 -8.175 51.581 1.00 79.69 289 LEU A O 1
ATOM 2188 N N . ASP A 1 290 ? -8.585 -10.295 52.028 1.00 78.00 290 ASP A N 1
ATOM 2189 C CA . ASP A 1 290 ? -9.946 -9.996 52.483 1.00 78.00 290 ASP A CA 1
ATOM 2190 C C . ASP A 1 290 ? -9.928 -9.694 53.990 1.00 78.00 290 ASP A C 1
ATOM 2192 O O . ASP A 1 290 ? -10.163 -10.565 54.836 1.00 78.00 290 ASP A O 1
ATOM 2196 N N . LEU A 1 291 ? -9.583 -8.448 54.326 1.00 79.12 291 LEU A N 1
ATOM 2197 C CA . LEU A 1 291 ? -9.504 -7.982 55.710 1.00 79.12 291 LEU A CA 1
ATOM 2198 C C . LEU A 1 291 ? -10.893 -7.884 56.345 1.00 79.12 291 LEU A C 1
ATOM 2200 O O . LEU A 1 291 ? -11.016 -8.051 57.556 1.00 79.12 291 LEU A O 1
ATOM 2204 N N . VAL A 1 292 ? -11.942 -7.669 55.547 1.00 75.75 292 VAL A N 1
ATOM 2205 C CA . VAL A 1 292 ? -13.331 -7.620 56.023 1.00 75.75 292 VAL A CA 1
ATOM 2206 C C . VAL A 1 292 ? -13.737 -8.920 56.717 1.00 75.75 292 VAL A C 1
ATOM 2208 O O . VAL A 1 292 ? -14.292 -8.874 57.817 1.00 75.75 292 VAL A O 1
ATOM 2211 N N . SER A 1 293 ? -13.422 -10.073 56.121 1.00 72.56 293 SER A N 1
ATOM 2212 C CA . SER A 1 293 ? -13.725 -11.382 56.717 1.00 72.56 293 SER A CA 1
ATOM 2213 C C . SER A 1 293 ? -13.037 -11.584 58.072 1.00 72.56 293 SER A C 1
ATOM 2215 O O . SER A 1 293 ? -13.631 -12.100 59.016 1.00 72.56 293 SER A O 1
ATOM 2217 N N . MET A 1 294 ? -11.794 -11.124 58.190 1.00 76.25 294 MET A N 1
ATOM 2218 C CA . MET A 1 294 ? -10.987 -11.241 59.396 1.00 76.25 294 MET A CA 1
ATOM 2219 C C . MET A 1 294 ? -11.481 -10.301 60.498 1.00 76.25 294 MET A C 1
ATOM 2221 O O . MET A 1 294 ? -11.650 -10.725 61.638 1.00 76.25 294 MET A O 1
ATOM 2225 N N . ILE A 1 295 ? -11.767 -9.044 60.150 1.00 79.50 295 ILE A N 1
ATOM 2226 C CA . ILE A 1 295 ? -12.329 -8.048 61.069 1.00 79.50 295 ILE A CA 1
ATOM 2227 C C . ILE A 1 295 ? -13.668 -8.546 61.629 1.00 79.50 295 ILE A C 1
ATOM 2229 O O . ILE A 1 295 ? -13.906 -8.434 62.828 1.00 79.50 295 ILE A O 1
ATOM 2233 N N . ALA A 1 296 ? -14.514 -9.166 60.798 1.00 75.12 296 ALA A N 1
ATOM 2234 C CA . ALA A 1 296 ? -15.779 -9.742 61.249 1.00 75.12 296 ALA A CA 1
ATOM 2235 C C . ALA A 1 296 ? -15.589 -10.862 62.291 1.00 75.12 296 ALA A C 1
ATOM 2237 O O . ALA A 1 296 ? -16.304 -10.881 63.290 1.00 75.12 296 ALA A O 1
ATOM 2238 N N . LYS A 1 297 ? -14.602 -11.752 62.106 1.00 76.75 297 LYS A N 1
ATOM 2239 C CA . LYS A 1 297 ? -14.287 -12.824 63.072 1.00 76.75 297 LYS A CA 1
ATOM 2240 C C . LYS A 1 297 ? -13.801 -12.286 64.418 1.00 76.75 297 LYS A C 1
ATOM 2242 O O . LYS A 1 297 ? -14.216 -12.773 65.465 1.00 76.75 297 LYS A O 1
ATOM 2247 N N . VAL A 1 298 ? -12.950 -11.261 64.387 1.00 79.00 298 VAL A N 1
ATOM 2248 C CA . VAL A 1 298 ? -12.428 -10.602 65.596 1.00 79.00 298 VAL A CA 1
ATOM 2249 C C . VAL A 1 298 ? -13.565 -9.942 66.377 1.00 79.00 298 VAL A C 1
ATOM 2251 O O . VAL A 1 298 ? -13.660 -10.086 67.591 1.00 79.00 298 VAL A O 1
ATOM 2254 N N . ILE A 1 299 ? -14.483 -9.277 65.676 1.00 75.19 299 ILE A N 1
ATOM 2255 C CA . ILE A 1 299 ? -15.634 -8.623 66.303 1.00 75.19 299 ILE A CA 1
ATOM 2256 C C . ILE A 1 299 ? -16.640 -9.635 66.866 1.00 75.19 299 ILE A C 1
ATOM 2258 O O . ILE A 1 299 ? -17.207 -9.409 67.933 1.00 75.19 299 ILE A O 1
ATOM 2262 N N . ASN A 1 300 ? -16.840 -10.769 66.193 1.00 73.06 300 ASN A N 1
ATOM 2263 C CA . ASN A 1 300 ? -17.688 -11.856 66.688 1.00 73.06 300 ASN A CA 1
ATOM 2264 C C . ASN A 1 300 ? -17.051 -12.646 67.849 1.00 73.06 300 ASN A C 1
ATOM 2266 O O . ASN A 1 300 ? -17.629 -13.639 68.287 1.00 73.06 300 ASN A O 1
ATOM 2270 N N . LYS A 1 301 ? -15.880 -12.221 68.353 1.00 73.75 301 LYS A N 1
ATOM 2271 C CA . LYS A 1 301 ? -15.084 -12.905 69.388 1.00 73.75 301 LYS A CA 1
ATOM 2272 C C . LYS A 1 301 ? -14.680 -14.338 69.014 1.00 73.75 301 LYS A C 1
ATOM 2274 O O . LYS A 1 301 ? -14.350 -15.133 69.887 1.00 73.75 301 LYS A O 1
ATOM 2279 N N . GLU A 1 302 ? -14.665 -14.668 67.720 1.00 76.69 302 GLU A N 1
ATOM 2280 C CA . GLU A 1 302 ? -14.127 -15.945 67.225 1.00 76.69 302 GLU A CA 1
ATOM 2281 C C . GLU A 1 302 ? -12.593 -15.972 67.310 1.00 76.69 302 GLU A C 1
ATOM 2283 O O . GLU A 1 302 ? -11.990 -17.041 67.357 1.00 76.69 302 GLU A O 1
ATOM 2288 N N . ILE A 1 303 ? -11.962 -14.792 67.329 1.00 77.62 303 ILE A N 1
ATOM 2289 C CA . ILE A 1 303 ? -10.518 -14.596 67.472 1.00 77.62 303 ILE A CA 1
ATOM 2290 C C . ILE A 1 303 ? -10.297 -13.526 68.543 1.00 77.62 303 ILE A C 1
ATOM 2292 O O . ILE A 1 303 ? -10.833 -12.422 68.427 1.00 77.62 303 ILE A O 1
ATOM 2296 N N . GLU A 1 304 ? -9.478 -13.816 69.555 1.00 78.06 304 GLU A N 1
ATOM 2297 C CA . GLU A 1 304 ? -9.052 -12.788 70.505 1.00 78.06 304 GLU A CA 1
ATOM 2298 C C . GLU A 1 304 ? -8.115 -11.775 69.837 1.00 78.06 304 GLU A C 1
ATOM 2300 O O . GLU A 1 304 ? -7.206 -12.129 69.083 1.00 78.06 304 GLU A O 1
ATOM 2305 N N . TYR A 1 305 ? -8.277 -10.495 70.169 1.00 78.12 305 TYR A N 1
ATOM 2306 C CA . TYR A 1 305 ? -7.453 -9.416 69.621 1.00 78.12 305 TYR A CA 1
ATOM 2307 C C . TYR A 1 305 ? -5.949 -9.586 69.911 1.00 78.12 305 TYR A C 1
ATOM 2309 O O . TYR A 1 305 ? -5.103 -9.230 69.090 1.00 78.12 305 TYR A O 1
ATOM 2317 N N . SER A 1 306 ? -5.605 -10.190 71.051 1.00 79.56 306 SER A N 1
ATOM 2318 C CA . SER A 1 306 ? -4.235 -10.558 71.441 1.00 79.56 306 SER A CA 1
ATOM 2319 C C . SER A 1 306 ? -3.593 -11.576 70.486 1.00 79.56 306 SER A C 1
ATOM 2321 O O . SER A 1 306 ? -2.377 -11.570 70.297 1.00 79.56 306 SER A O 1
ATOM 2323 N N . GLN A 1 307 ? -4.407 -12.418 69.846 1.00 79.75 307 GLN A N 1
ATOM 2324 C CA . GLN A 1 307 ? -3.985 -13.514 68.975 1.00 79.75 307 GLN A CA 1
ATOM 2325 C C . GLN A 1 307 ? -4.004 -13.136 67.486 1.00 79.75 307 GLN A C 1
ATOM 2327 O O . GLN A 1 307 ? -3.639 -13.951 66.638 1.00 79.75 307 GLN A O 1
ATOM 2332 N N . LEU A 1 308 ? -4.364 -11.891 67.148 1.00 82.62 308 LEU A N 1
ATOM 2333 C CA . LEU A 1 308 ? -4.489 -11.411 65.769 1.00 82.62 308 LEU A CA 1
ATOM 2334 C C . LEU A 1 308 ? -3.201 -11.605 64.951 1.00 82.62 308 LEU A C 1
ATOM 2336 O O . LEU A 1 308 ? -3.247 -12.082 63.816 1.00 82.62 308 LEU A O 1
ATOM 2340 N N . LYS A 1 309 ? -2.043 -11.290 65.548 1.00 82.25 309 LYS A N 1
ATOM 2341 C CA . LYS A 1 309 ? -0.728 -11.491 64.919 1.00 82.25 309 LYS A CA 1
ATOM 2342 C C . LYS A 1 309 ? -0.484 -12.973 64.613 1.00 82.25 309 LYS A C 1
ATOM 2344 O O . LYS A 1 309 ? -0.069 -13.294 63.505 1.00 82.25 309 LYS A O 1
ATOM 2349 N N . ASN A 1 310 ? -0.783 -13.871 65.553 1.00 81.25 310 ASN A N 1
ATOM 2350 C CA . ASN A 1 310 ? -0.581 -15.314 65.375 1.00 81.25 310 ASN A CA 1
ATOM 2351 C C . ASN A 1 310 ? -1.519 -15.874 64.298 1.00 81.25 310 ASN A C 1
ATOM 2353 O O . ASN A 1 310 ? -1.083 -16.624 63.430 1.00 81.25 310 ASN A O 1
ATOM 2357 N N . HIS A 1 311 ? -2.772 -15.416 64.264 1.00 81.56 311 HIS A N 1
ATOM 2358 C CA . HIS A 1 311 ? -3.731 -15.809 63.234 1.00 81.56 311 HIS A CA 1
ATOM 2359 C C . HIS A 1 311 ? -3.312 -15.336 61.826 1.00 81.56 311 HIS A C 1
ATOM 2361 O O . HIS A 1 311 ? -3.534 -16.046 60.844 1.00 81.56 311 HIS A O 1
ATOM 2367 N N . LEU A 1 312 ? -2.691 -14.155 61.691 1.00 81.44 312 LEU A N 1
ATOM 2368 C CA . LEU A 1 312 ? -2.127 -13.691 60.411 1.00 81.44 312 LEU A CA 1
ATOM 2369 C C . LEU A 1 312 ? -0.970 -14.575 59.933 1.00 81.44 312 LEU A C 1
ATOM 2371 O O . LEU A 1 312 ? -0.839 -14.824 58.735 1.00 81.44 312 LEU A O 1
ATOM 2375 N N . MET A 1 313 ? -0.153 -15.064 60.863 1.00 79.94 313 MET A N 1
ATOM 2376 C CA . MET A 1 313 ? 0.946 -15.975 60.555 1.00 79.94 313 MET A CA 1
ATOM 2377 C C . MET A 1 313 ? 0.422 -17.347 60.116 1.00 79.94 313 MET A C 1
ATOM 2379 O O . MET A 1 313 ? 0.831 -17.843 59.071 1.00 79.94 313 MET A O 1
ATOM 2383 N N . GLU A 1 314 ? -0.510 -17.934 60.871 1.00 78.06 314 GLU A N 1
ATOM 2384 C CA . GLU A 1 314 ? -0.982 -19.309 60.659 1.00 78.06 314 GLU A CA 1
ATOM 2385 C C . GLU A 1 314 ? -1.911 -19.466 59.448 1.00 78.06 314 GLU A C 1
ATOM 2387 O O . GLU A 1 314 ? -1.745 -20.394 58.660 1.00 78.06 314 GLU A O 1
ATOM 2392 N N . PHE A 1 315 ? -2.891 -18.572 59.271 1.00 73.31 315 PHE A N 1
ATOM 2393 C CA . PHE A 1 315 ? -3.894 -18.723 58.206 1.00 73.31 315 PHE A CA 1
ATOM 2394 C C . PHE A 1 315 ? -3.478 -18.095 56.879 1.00 73.31 315 PHE A C 1
ATOM 2396 O O . PHE A 1 315 ? -3.945 -18.524 55.823 1.00 73.31 315 PHE A O 1
ATOM 2403 N N . TYR A 1 316 ? -2.621 -17.074 56.923 1.00 75.94 316 TYR A N 1
ATOM 2404 C CA . TYR A 1 316 ? -2.242 -16.297 55.743 1.00 75.94 316 TYR A CA 1
ATOM 2405 C C . TYR A 1 316 ? -0.744 -16.378 55.411 1.00 75.94 316 TYR A C 1
ATOM 2407 O O . TYR A 1 316 ? -0.315 -15.733 54.456 1.00 75.94 316 TYR A O 1
ATOM 2415 N N . ASN A 1 317 ? 0.035 -17.203 56.129 1.00 74.00 317 ASN A N 1
ATOM 2416 C CA . ASN A 1 317 ? 1.462 -17.461 55.883 1.00 74.00 317 ASN A CA 1
ATOM 2417 C C . ASN A 1 317 ? 2.314 -16.182 55.762 1.00 74.00 317 ASN A C 1
ATOM 2419 O O . ASN A 1 317 ? 3.174 -16.074 54.884 1.00 74.00 317 ASN A O 1
ATOM 2423 N N . PHE A 1 318 ? 2.063 -15.186 56.613 1.00 80.38 318 PHE A N 1
ATOM 2424 C CA . PHE A 1 318 ? 2.881 -13.974 56.648 1.00 80.38 318 PHE A CA 1
ATOM 2425 C C . PHE A 1 318 ? 4.261 -14.197 57.278 1.00 80.38 318 PHE A C 1
ATOM 2427 O O . PHE A 1 318 ? 4.444 -15.072 58.117 1.00 80.38 318 PHE A O 1
ATOM 2434 N N . ASP A 1 319 ? 5.223 -13.343 56.911 1.00 82.31 319 ASP A N 1
ATOM 2435 C CA . ASP A 1 319 ? 6.475 -13.178 57.658 1.00 82.31 319 ASP A CA 1
ATOM 2436 C C . ASP A 1 319 ? 6.206 -12.407 58.963 1.00 82.31 319 ASP A C 1
ATOM 2438 O O . ASP A 1 319 ? 5.401 -11.470 58.971 1.00 82.31 319 ASP A O 1
ATOM 2442 N N . GLU A 1 320 ? 6.945 -12.701 60.039 1.00 81.69 320 GLU A N 1
ATOM 2443 C CA . GLU A 1 320 ? 6.691 -12.109 61.366 1.00 81.69 320 GLU A CA 1
ATOM 2444 C C . GLU A 1 320 ? 6.741 -10.569 61.366 1.00 81.69 320 GLU A C 1
ATOM 2446 O O . GLU A 1 320 ? 5.927 -9.906 62.015 1.00 81.69 320 GLU A O 1
ATOM 2451 N N . ALA A 1 321 ? 7.655 -9.993 60.580 1.00 82.44 321 ALA A N 1
ATOM 2452 C CA . ALA A 1 321 ? 7.787 -8.547 60.423 1.00 82.44 321 ALA A CA 1
ATOM 2453 C C . ALA A 1 321 ? 6.570 -7.916 59.721 1.00 82.44 321 ALA A C 1
ATOM 2455 O O . ALA A 1 321 ? 6.080 -6.873 60.150 1.00 82.44 321 ALA A O 1
ATOM 2456 N N . LYS A 1 322 ? 6.049 -8.565 58.672 1.00 81.88 322 LYS A N 1
ATOM 2457 C CA . LYS A 1 322 ? 4.894 -8.071 57.903 1.00 81.88 322 LYS A CA 1
ATOM 2458 C C . LYS A 1 322 ? 3.591 -8.223 58.682 1.00 81.88 322 LYS A C 1
ATOM 2460 O O . LYS A 1 322 ? 2.765 -7.316 58.659 1.00 81.88 322 LYS A O 1
ATOM 2465 N N . ALA A 1 323 ? 3.429 -9.334 59.403 1.00 82.94 323 ALA A N 1
ATOM 2466 C CA . ALA A 1 323 ? 2.292 -9.529 60.298 1.00 82.94 323 ALA A CA 1
ATOM 2467 C C . ALA A 1 323 ? 2.273 -8.471 61.414 1.00 82.94 323 ALA A C 1
ATOM 2469 O O . ALA A 1 323 ? 1.213 -7.940 61.734 1.00 82.94 323 ALA A O 1
ATOM 2470 N N . GLY A 1 324 ? 3.443 -8.120 61.963 1.00 83.06 324 GLY A N 1
ATOM 2471 C CA . GLY A 1 324 ? 3.570 -7.051 62.956 1.00 83.06 324 GLY A CA 1
ATOM 2472 C C . GLY A 1 324 ? 3.221 -5.658 62.416 1.00 83.06 324 GLY A C 1
ATOM 2473 O O . GLY A 1 324 ? 2.555 -4.887 63.105 1.00 83.06 324 GLY A O 1
ATOM 2474 N N . GLU A 1 325 ? 3.634 -5.333 61.186 1.00 86.19 325 GLU A N 1
ATOM 2475 C CA . GLU A 1 325 ? 3.289 -4.056 60.541 1.00 86.19 325 GLU A CA 1
ATOM 2476 C C . GLU A 1 325 ? 1.780 -3.952 60.275 1.00 86.19 325 GLU A C 1
ATOM 2478 O O . GLU A 1 325 ? 1.161 -2.943 60.616 1.00 86.19 325 GLU A O 1
ATOM 2483 N N . LEU A 1 326 ? 1.178 -5.012 59.727 1.00 84.50 326 LEU A N 1
ATOM 2484 C CA . LEU A 1 326 ? -0.249 -5.046 59.415 1.00 84.50 326 LEU A CA 1
ATOM 2485 C C . LEU A 1 326 ? -1.121 -5.001 60.674 1.00 84.50 326 LEU A C 1
ATOM 2487 O O . LEU A 1 326 ? -2.114 -4.275 60.686 1.00 84.50 326 LEU A O 1
ATOM 2491 N N . ASP A 1 327 ? -0.739 -5.726 61.732 1.00 84.56 327 ASP A N 1
ATOM 2492 C CA . ASP A 1 327 ? -1.393 -5.638 63.041 1.00 84.56 327 ASP A CA 1
ATOM 2493 C C . ASP A 1 327 ? -1.411 -4.177 63.505 1.00 84.56 327 ASP A C 1
ATOM 2495 O O . ASP A 1 327 ? -2.482 -3.607 63.690 1.00 84.56 327 ASP A O 1
ATOM 2499 N N . LYS A 1 328 ? -0.250 -3.510 63.552 1.00 85.06 328 LYS A N 1
ATOM 2500 C CA . LYS A 1 328 ? -0.151 -2.100 63.957 1.00 85.06 328 LYS A CA 1
ATOM 2501 C C . LYS A 1 328 ? -1.024 -1.163 63.107 1.00 85.06 328 LYS A C 1
ATOM 2503 O O . LYS A 1 328 ? -1.724 -0.321 63.669 1.00 85.06 328 LYS A O 1
ATOM 2508 N N . GLU A 1 329 ? -1.028 -1.319 61.781 1.00 84.94 329 GLU A N 1
ATOM 2509 C CA . GLU A 1 329 ? -1.864 -0.507 60.882 1.00 84.94 329 GLU A CA 1
ATOM 2510 C C . GLU A 1 329 ? -3.369 -0.726 61.119 1.00 84.94 329 GLU A C 1
ATOM 2512 O O . GLU A 1 329 ? -4.142 0.236 61.069 1.00 84.94 329 GLU A O 1
ATOM 2517 N N . LEU A 1 330 ? -3.791 -1.965 61.398 1.00 85.00 330 LEU A N 1
ATOM 2518 C CA . LEU A 1 330 ? -5.178 -2.291 61.739 1.00 85.00 330 LEU A CA 1
ATOM 2519 C C . LEU A 1 330 ? -5.578 -1.689 63.087 1.00 85.00 330 LEU A C 1
ATOM 2521 O O . LEU A 1 330 ? -6.670 -1.124 63.196 1.00 85.00 330 LEU A O 1
ATOM 2525 N N . LYS A 1 331 ? -4.686 -1.737 64.088 1.00 81.69 331 LYS A N 1
ATOM 2526 C CA . LYS A 1 331 ? -4.910 -1.082 65.385 1.00 81.69 331 LYS A CA 1
ATOM 2527 C C . LYS A 1 331 ? -5.165 0.408 65.188 1.00 81.69 331 LYS A C 1
ATOM 2529 O O . LYS A 1 331 ? -6.207 0.904 65.600 1.00 81.69 331 LYS A O 1
ATOM 2534 N N . GLU A 1 332 ? -4.265 1.095 64.487 1.00 81.75 332 GLU A N 1
ATOM 2535 C CA . GLU A 1 332 ? -4.307 2.552 64.312 1.00 81.75 332 GLU A CA 1
ATOM 2536 C C . GLU A 1 332 ? -5.475 3.050 63.446 1.00 81.75 332 GLU A C 1
ATOM 2538 O O . GLU A 1 332 ? -6.046 4.099 63.730 1.00 81.75 332 GLU A O 1
ATOM 2543 N N . LYS A 1 333 ? -5.823 2.345 62.363 1.00 80.94 333 LYS A N 1
ATOM 2544 C CA . LYS A 1 333 ? -6.751 2.876 61.341 1.00 80.94 333 LYS A CA 1
ATOM 2545 C C . LYS A 1 333 ? -8.158 2.294 61.389 1.00 80.94 333 LYS A C 1
ATOM 2547 O O . LYS A 1 333 ? -9.035 2.826 60.706 1.00 80.94 333 LYS A O 1
ATOM 2552 N N . VAL A 1 334 ? -8.354 1.183 62.097 1.00 80.19 334 VAL A N 1
ATOM 2553 C CA . VAL A 1 334 ? -9.624 0.441 62.104 1.00 80.19 334 VAL A CA 1
ATOM 2554 C C . VAL A 1 334 ? -10.102 0.201 63.531 1.00 80.19 334 VAL A C 1
ATOM 2556 O O . VAL A 1 334 ? -11.230 0.554 63.859 1.00 80.19 334 VAL A O 1
ATOM 2559 N N . PHE A 1 335 ? -9.256 -0.356 64.400 1.00 79.94 335 PHE A N 1
ATOM 2560 C CA . PHE A 1 335 ? -9.705 -0.806 65.718 1.00 79.94 335 PHE A CA 1
ATOM 2561 C C . PHE A 1 335 ? -9.744 0.283 66.799 1.00 79.94 335 PHE A C 1
ATOM 2563 O O . PHE A 1 335 ? -10.474 0.095 67.765 1.00 79.94 335 PHE A O 1
ATOM 2570 N N . ILE A 1 336 ? -9.074 1.434 66.639 1.00 77.56 336 ILE A N 1
ATOM 2571 C CA . ILE A 1 336 ? -9.214 2.574 67.576 1.00 77.56 336 ILE A CA 1
ATOM 2572 C C . ILE A 1 336 ? -10.675 3.030 67.713 1.00 77.56 336 ILE A C 1
ATOM 2574 O O . ILE A 1 336 ? -11.121 3.331 68.811 1.00 77.56 336 ILE A O 1
ATOM 2578 N N . GLU A 1 337 ? -11.444 3.066 66.622 1.00 68.44 337 GLU A N 1
ATOM 2579 C CA . GLU A 1 337 ? -12.837 3.548 66.656 1.00 68.44 337 GLU A CA 1
ATOM 2580 C C . GLU A 1 337 ? -13.841 2.466 67.110 1.00 68.44 337 GLU A C 1
ATOM 2582 O O . GLU A 1 337 ? -14.997 2.763 67.426 1.00 68.44 337 GLU A O 1
ATOM 2587 N N . VAL A 1 338 ? -13.401 1.203 67.162 1.00 69.00 338 VAL A N 1
ATOM 2588 C CA . VAL A 1 338 ? -14.209 0.025 67.536 1.00 69.00 338 VAL A CA 1
ATOM 2589 C C . VAL A 1 338 ? -13.743 -0.563 68.883 1.00 69.00 338 VAL A C 1
ATOM 2591 O O . VAL A 1 338 ? -14.296 -1.557 69.350 1.00 69.00 338 VAL A O 1
ATOM 2594 N N . SER A 1 339 ? -12.757 0.063 69.539 1.00 64.38 339 SER A N 1
ATOM 2595 C CA . SER A 1 339 ? -12.022 -0.490 70.686 1.00 64.38 339 SER A CA 1
ATOM 2596 C C . SER A 1 339 ? -12.902 -0.862 71.872 1.00 64.38 339 SER A C 1
ATOM 2598 O O . SER A 1 339 ? -12.629 -1.867 72.519 1.00 64.38 339 SER A O 1
ATOM 2600 N N . ASP A 1 340 ? -13.979 -0.110 72.115 1.00 62.34 340 ASP A N 1
ATOM 2601 C CA . ASP A 1 340 ? -14.897 -0.329 73.245 1.00 62.34 340 ASP A CA 1
ATOM 2602 C C . ASP A 1 340 ? -15.598 -1.699 73.196 1.00 62.34 340 ASP A C 1
ATOM 2604 O O . ASP A 1 340 ? -16.098 -2.174 74.209 1.00 62.34 340 ASP A O 1
ATOM 2608 N N . TYR A 1 341 ? -15.648 -2.333 72.019 1.00 61.44 341 TYR A N 1
ATOM 2609 C CA . TYR A 1 341 ? -16.258 -3.650 71.799 1.00 61.44 341 TYR A CA 1
ATOM 2610 C C . TYR A 1 341 ? -15.238 -4.799 71.731 1.00 61.44 341 TYR A C 1
ATOM 2612 O O . TYR A 1 341 ? -15.630 -5.968 71.735 1.00 61.44 341 TYR A O 1
ATOM 2620 N N . LEU A 1 342 ? -13.947 -4.473 71.622 1.00 60.44 342 LEU A N 1
ATOM 2621 C CA . LEU A 1 342 ? -12.846 -5.430 71.462 1.00 60.44 342 LEU A CA 1
ATOM 2622 C C . LEU A 1 342 ? -12.080 -5.700 72.766 1.00 60.44 342 LEU A C 1
ATOM 2624 O O . LEU A 1 342 ? -11.252 -6.611 72.787 1.00 60.44 342 LEU A O 1
ATOM 2628 N N . GLN A 1 343 ? -12.335 -4.903 73.809 1.00 54.31 343 GLN A N 1
ATOM 2629 C CA . GLN A 1 343 ? -11.871 -5.117 75.186 1.00 54.31 343 GLN A CA 1
ATOM 2630 C C . GLN A 1 343 ? -12.796 -6.076 75.944 1.00 54.31 343 GLN A C 1
ATOM 2632 O O . GLN A 1 343 ? -12.272 -6.797 76.818 1.00 54.31 343 GLN A O 1
#

Radius of gyration: 34.57 Å; Cα contacts (8 Å, |Δi|>4): 548; chains: 1; bounding box: 64×59×110 Å

Secondary structure (DSSP, 8-state):
-EEEEEEEEEEEEEEETTEEEEEEEEEE--EEEEEEE-HHHHSS-EEEEEEEEEEGGGS-HHHHHHHTTS-HHHHHHHTT--S-S-S--EEEEEEEEEE-SS--TT--TT-EE-GGGS-TT-EEEEEEEPPP--EE-HHHHH------SSTT--S-TT-------STT-SPPTT----EE-S-SEEEEEEEEEEEEETTTTEEEEES--SS-TT-EEEEEESSPPP-B---THHHHHHHHHHHHHHHHHHHHHHHHHHTTTTS-HHHHHHHTSHHHHHHHHHHHHHHTS-HHHHHHHHHTTSS-GGGHHHHHHHHH---HHHHHHHHHHHIIIIITTTGGGT-

Sequence (343 aa):
MKFILGKKIEMAQIWQGDKVAAVTKVEAGPCVIAQIKGKTKDGYEAMQIGFGAKKEKNIKKPQIGHMKKISTQAIASAIGGKGSVSGGKKNLKYLREFRIDNINKDLKVGDIINVSTFALNDVINVSGISKGKGFQGVVKRFKLSGAPATHGNKDQLRMTGSIGSSGPAHVFKNRRMPGRMGGDKKTISNLKIINIDAPNNLLYIKGAVPGIKGGLLLITGDGELKVEKISPESNARENKKAGNQASKDLAKNQVGKDRFANLAQEIKDKISQPRIIKSINILEEKNNLDLVSMIAKVINKEIEYSQLKNHLMEFYNFDEAKAGELDKELKEKVFIEVSDYLQ